Protein AF-A0A496R7X8-F1 (afdb_monomer_lite)

Structure (mmCIF, N/CA/C/O backbone):
data_AF-A0A496R7X8-F1
#
_entry.id   AF-A0A496R7X8-F1
#
loop_
_atom_site.group_PDB
_atom_site.id
_atom_site.type_symbol
_atom_site.label_atom_id
_atom_site.label_alt_id
_atom_site.label_comp_id
_atom_site.label_asym_id
_atom_site.label_entity_id
_atom_site.label_seq_id
_atom_site.pdbx_PDB_ins_code
_atom_site.Cartn_x
_atom_site.Cartn_y
_atom_site.Cartn_z
_atom_site.occupancy
_atom_site.B_iso_or_equiv
_atom_site.auth_seq_id
_atom_site.auth_comp_id
_atom_site.auth_asym_id
_atom_site.auth_atom_id
_atom_site.pdbx_PDB_model_num
ATOM 1 N N . GLY A 1 1 ? 11.053 -8.815 3.851 1.00 79.69 1 GLY A N 1
ATOM 2 C CA . GLY A 1 1 ? 9.713 -9.207 3.374 1.00 79.69 1 GLY A CA 1
ATOM 3 C C . GLY A 1 1 ? 8.936 -9.619 4.586 1.00 79.69 1 GLY A C 1
ATOM 4 O O . GLY A 1 1 ? 8.549 -10.770 4.717 1.00 79.69 1 GLY A O 1
ATOM 5 N N . ASP A 1 2 ? 8.836 -8.684 5.518 1.00 86.56 2 ASP A N 1
ATOM 6 C CA . ASP A 1 2 ? 8.520 -8.994 6.902 1.00 86.56 2 ASP A CA 1
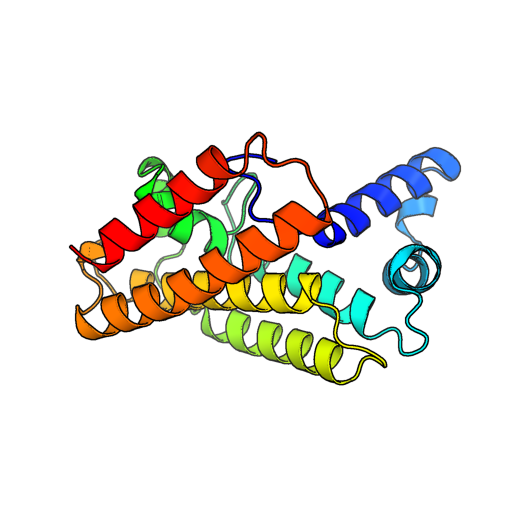ATOM 7 C C . ASP A 1 2 ? 7.001 -8.975 7.044 1.00 86.56 2 ASP A C 1
ATOM 9 O O . ASP A 1 2 ? 6.314 -8.367 6.216 1.00 86.56 2 ASP A O 1
ATOM 13 N N . ASN A 1 3 ? 6.479 -9.643 8.071 1.00 87.00 3 ASN A N 1
ATOM 14 C CA . ASN A 1 3 ? 5.054 -9.607 8.401 1.00 87.00 3 ASN A CA 1
ATOM 15 C C . ASN A 1 3 ? 4.159 -10.010 7.211 1.00 87.00 3 ASN A C 1
ATOM 17 O O . ASN A 1 3 ? 3.220 -9.302 6.856 1.00 87.00 3 ASN A O 1
ATOM 21 N N . GLY A 1 4 ? 4.477 -11.137 6.564 1.00 86.00 4 GLY A N 1
ATOM 22 C CA . GLY A 1 4 ? 3.638 -11.721 5.512 1.00 86.00 4 GLY A CA 1
ATOM 23 C C . GLY A 1 4 ? 3.823 -11.143 4.106 1.00 86.00 4 GLY A C 1
ATOM 24 O O . GLY A 1 4 ? 3.045 -11.480 3.223 1.00 86.00 4 GLY A O 1
ATOM 25 N N . TYR A 1 5 ? 4.827 -10.288 3.873 1.00 89.69 5 TYR A N 1
ATOM 26 C CA . TYR A 1 5 ? 5.226 -9.832 2.530 1.00 89.69 5 TYR A CA 1
ATOM 27 C C . TYR A 1 5 ? 4.044 -9.400 1.637 1.00 89.69 5 TYR A C 1
ATOM 29 O O . TYR A 1 5 ? 3.807 -9.925 0.551 1.00 89.69 5 TYR A O 1
ATOM 37 N N . TRP A 1 6 ? 3.270 -8.424 2.108 1.00 92.06 6 TRP A N 1
ATOM 38 C CA . TRP A 1 6 ? 2.093 -7.933 1.383 1.00 92.06 6 TRP A CA 1
ATOM 39 C C . TRP A 1 6 ? 2.428 -7.159 0.102 1.00 92.06 6 TRP A C 1
ATOM 41 O O . TRP A 1 6 ? 1.549 -6.899 -0.724 1.00 92.06 6 TRP A O 1
ATOM 51 N N . GLN A 1 7 ? 3.688 -6.758 -0.066 1.00 91.81 7 GLN A N 1
ATOM 52 C CA . GLN A 1 7 ? 4.127 -5.990 -1.220 1.00 91.81 7 GLN A CA 1
ATOM 53 C C . GLN A 1 7 ? 4.277 -6.879 -2.459 1.00 91.81 7 GLN A C 1
ATOM 55 O O . GLN A 1 7 ? 4.819 -7.978 -2.392 1.00 91.81 7 GLN A O 1
ATOM 60 N N . GLN A 1 8 ? 3.838 -6.379 -3.613 1.00 95.12 8 GLN A N 1
ATOM 61 C CA . GLN A 1 8 ? 4.036 -7.078 -4.883 1.00 95.12 8 GLN A CA 1
ATOM 62 C C . GLN A 1 8 ? 5.463 -6.888 -5.393 1.00 95.12 8 GLN A C 1
ATOM 64 O O . GLN A 1 8 ? 6.113 -5.890 -5.091 1.00 95.12 8 GLN A O 1
ATOM 69 N N . TYR A 1 9 ? 5.935 -7.807 -6.235 1.00 94.12 9 TYR A N 1
ATOM 70 C CA . TYR A 1 9 ? 7.313 -7.800 -6.731 1.00 94.12 9 TYR A CA 1
ATOM 71 C C . TYR A 1 9 ? 7.804 -6.439 -7.278 1.00 94.12 9 TYR A C 1
ATOM 73 O O . TYR A 1 9 ? 8.927 -6.050 -6.937 1.00 94.12 9 TYR A O 1
ATOM 81 N N . PRO A 1 10 ? 6.998 -5.660 -8.041 1.00 95.06 10 PRO A N 1
ATOM 82 C CA . PRO A 1 10 ? 7.438 -4.368 -8.561 1.00 95.06 10 PRO A CA 1
ATOM 83 C C . PRO A 1 10 ? 7.917 -3.378 -7.494 1.00 95.06 10 PRO A C 1
ATOM 85 O O . PRO A 1 10 ? 8.781 -2.555 -7.779 1.00 95.06 10 PRO A O 1
ATOM 88 N N . THR A 1 11 ? 7.416 -3.452 -6.256 1.00 94.69 11 THR A N 1
ATOM 89 C CA . THR A 1 11 ? 7.760 -2.478 -5.206 1.00 94.69 11 THR A CA 1
ATOM 90 C C . THR A 1 11 ? 9.222 -2.542 -4.775 1.00 94.69 11 THR A C 1
ATOM 92 O O . THR A 1 11 ? 9.738 -1.561 -4.249 1.00 94.69 11 THR A O 1
ATOM 95 N N . ALA A 1 12 ? 9.897 -3.677 -4.979 1.00 94.31 12 ALA A N 1
ATOM 96 C CA . ALA A 1 12 ? 11.313 -3.837 -4.652 1.00 94.31 12 ALA A CA 1
ATOM 97 C C . ALA A 1 12 ? 12.246 -3.343 -5.771 1.00 94.31 12 ALA A C 1
ATOM 99 O O . ALA A 1 12 ? 13.422 -3.069 -5.522 1.00 94.31 12 ALA A O 1
ATOM 100 N N . LEU A 1 13 ? 11.734 -3.205 -7.000 1.00 95.31 13 LEU A N 1
ATOM 101 C CA . LEU A 1 13 ? 12.552 -2.906 -8.173 1.00 95.31 13 LEU A CA 1
ATOM 102 C C . LEU A 1 13 ? 13.298 -1.572 -8.093 1.00 95.31 13 LEU A C 1
ATOM 104 O O . LEU A 1 13 ? 14.480 -1.588 -8.424 1.00 95.31 13 LEU A O 1
ATOM 108 N N . PRO A 1 14 ? 12.718 -0.450 -7.613 1.00 94.31 14 PRO A N 1
ATOM 109 C CA . PRO A 1 14 ? 13.481 0.790 -7.484 1.00 94.31 14 PRO A CA 1
ATOM 110 C C . PRO A 1 14 ? 14.755 0.600 -6.647 1.00 94.31 14 PRO A C 1
ATOM 112 O O . PRO A 1 14 ? 15.821 1.084 -7.016 1.00 94.31 14 PRO A O 1
ATOM 115 N N . GLY A 1 15 ? 14.668 -0.179 -5.561 1.00 92.88 15 GLY A N 1
ATOM 116 C CA . GLY A 1 15 ? 15.815 -0.504 -4.713 1.00 92.88 15 GLY A CA 1
ATOM 117 C C . GLY A 1 15 ? 16.837 -1.409 -5.405 1.00 92.88 15 GLY A C 1
ATOM 118 O O . GLY A 1 15 ? 18.037 -1.159 -5.309 1.00 92.88 15 GLY A O 1
ATOM 119 N N . TYR A 1 16 ? 16.384 -2.431 -6.138 1.00 94.50 16 TYR A N 1
ATOM 120 C CA . TYR A 1 16 ? 17.281 -3.301 -6.910 1.00 94.50 16 TYR A CA 1
ATOM 121 C C . TYR A 1 16 ? 18.012 -2.545 -8.014 1.00 94.50 16 TYR A C 1
ATOM 123 O O . TYR A 1 16 ? 19.213 -2.735 -8.188 1.00 94.50 16 TYR A O 1
ATOM 131 N N . PHE A 1 17 ? 17.314 -1.660 -8.722 1.00 94.31 17 PHE A N 1
ATOM 132 C CA . PHE A 1 17 ? 17.907 -0.826 -9.757 1.00 94.31 17 PHE A CA 1
ATOM 133 C C . PHE A 1 17 ? 18.909 0.152 -9.154 1.00 94.31 17 PHE A C 1
ATOM 135 O O . PHE A 1 17 ? 20.015 0.263 -9.669 1.00 94.31 17 PHE A O 1
ATOM 142 N N . ALA A 1 18 ? 18.577 0.801 -8.034 1.00 93.38 18 ALA A N 1
ATOM 143 C CA . ALA A 1 18 ? 19.518 1.677 -7.341 1.00 93.38 18 ALA A CA 1
ATOM 144 C C . ALA A 1 18 ? 20.787 0.921 -6.919 1.00 93.38 18 ALA A C 1
ATOM 146 O O . ALA A 1 18 ? 21.892 1.363 -7.220 1.00 93.38 18 ALA A O 1
ATOM 147 N N . GLY A 1 19 ? 20.640 -0.258 -6.306 1.00 94.00 19 GLY A N 1
ATOM 148 C CA . GLY A 1 19 ? 21.774 -1.093 -5.910 1.00 94.00 19 GLY A CA 1
ATOM 149 C C . GLY A 1 19 ? 22.630 -1.549 -7.095 1.00 94.00 19 GLY A C 1
ATOM 150 O O . GLY A 1 19 ? 23.853 -1.439 -7.042 1.00 94.00 19 GLY A O 1
ATOM 151 N N . ALA A 1 20 ? 22.002 -2.017 -8.177 1.00 93.62 20 ALA A N 1
ATOM 152 C CA . ALA A 1 20 ? 22.700 -2.463 -9.381 1.00 93.62 20 ALA A CA 1
ATOM 153 C C . ALA A 1 20 ? 23.459 -1.314 -10.063 1.00 93.62 20 ALA A C 1
ATOM 155 O O . ALA A 1 20 ? 24.644 -1.451 -10.371 1.00 93.62 20 ALA A O 1
ATOM 156 N N . SER A 1 21 ? 22.805 -0.164 -10.237 1.00 93.69 21 SER A N 1
ATOM 157 C CA . SER A 1 21 ? 23.414 1.030 -10.823 1.00 93.69 21 SER A CA 1
ATOM 158 C C . SER A 1 21 ? 24.586 1.523 -9.980 1.00 93.69 21 SER A C 1
ATOM 160 O O . SER A 1 21 ? 25.669 1.760 -10.513 1.00 93.69 21 SER A O 1
ATOM 162 N N . SER A 1 22 ? 24.417 1.614 -8.657 1.00 94.12 22 SER A N 1
ATOM 163 C CA . SER A 1 22 ? 25.489 2.044 -7.756 1.00 94.12 22 SER A CA 1
ATOM 164 C C . SER A 1 22 ? 26.665 1.073 -7.703 1.00 94.12 22 SER A C 1
ATOM 166 O O . SER A 1 22 ? 27.809 1.515 -7.622 1.00 94.12 22 SER A O 1
ATOM 168 N N . ALA A 1 23 ? 26.420 -0.236 -7.782 1.00 95.25 23 ALA A N 1
ATOM 169 C CA . ALA A 1 23 ? 27.492 -1.228 -7.827 1.00 95.25 23 ALA A CA 1
ATOM 170 C C . ALA A 1 23 ? 28.353 -1.096 -9.095 1.00 95.25 23 ALA A C 1
ATOM 172 O O . ALA A 1 23 ? 29.552 -1.367 -9.049 1.00 95.25 23 ALA A O 1
ATOM 173 N N . TRP A 1 24 ? 27.759 -0.665 -10.212 1.00 93.81 24 TRP A N 1
ATOM 174 C CA . TRP A 1 24 ? 28.461 -0.521 -11.486 1.00 93.81 24 TRP A CA 1
ATOM 175 C C . TRP A 1 24 ? 29.160 0.835 -11.657 1.00 93.81 24 TRP A C 1
ATOM 177 O O . TRP A 1 24 ? 30.288 0.887 -12.143 1.00 93.81 24 TRP A O 1
ATOM 187 N N . SER A 1 25 ? 28.512 1.941 -11.275 1.00 93.31 25 SER A N 1
ATOM 188 C CA . SER A 1 25 ? 28.993 3.305 -11.564 1.00 93.31 25 SER A CA 1
ATOM 189 C C . SER A 1 25 ? 29.235 4.176 -10.324 1.00 93.31 25 SER A C 1
ATOM 191 O O . SER A 1 25 ? 29.501 5.377 -10.444 1.00 93.31 25 SER A O 1
ATOM 193 N N . GLY A 1 26 ? 29.191 3.590 -9.125 1.00 92.75 26 GLY A N 1
ATOM 194 C CA . GLY A 1 26 ? 29.365 4.306 -7.864 1.00 92.75 26 GLY A CA 1
ATOM 195 C C . GLY A 1 26 ? 28.224 5.292 -7.604 1.00 92.75 26 GLY A C 1
ATOM 196 O O . GLY A 1 26 ? 27.065 5.026 -7.919 1.00 92.75 26 GLY A O 1
ATOM 197 N N . TYR A 1 27 ? 28.541 6.461 -7.040 1.00 86.56 27 TYR A N 1
ATOM 198 C CA . TYR A 1 27 ? 27.531 7.480 -6.716 1.00 86.56 27 TYR A CA 1
ATOM 199 C C . TYR A 1 27 ? 26.772 7.987 -7.955 1.00 86.56 27 TYR A C 1
ATOM 201 O O . TYR A 1 27 ? 25.597 8.313 -7.861 1.00 86.56 27 TYR A O 1
ATOM 209 N N . LYS A 1 28 ? 27.396 7.979 -9.141 1.00 88.31 28 LYS A N 1
ATOM 210 C CA . LYS A 1 28 ? 26.732 8.377 -10.394 1.00 88.31 28 LYS A CA 1
ATOM 211 C C . LYS A 1 28 ? 25.546 7.474 -10.739 1.00 88.31 28 LYS A C 1
ATOM 213 O O . LYS A 1 28 ? 24.627 7.896 -11.428 1.00 88.31 28 LYS A O 1
ATOM 218 N N . GLY A 1 29 ? 25.532 6.240 -10.233 1.00 84.75 29 GLY A N 1
ATOM 219 C CA . GLY A 1 29 ? 24.424 5.306 -10.419 1.00 84.75 29 GLY A CA 1
ATOM 220 C C . GLY A 1 29 ? 23.120 5.756 -9.764 1.00 84.75 29 GLY A C 1
ATOM 221 O O . GLY A 1 29 ? 22.056 5.318 -10.191 1.00 84.75 29 GLY A O 1
ATOM 222 N N . THR A 1 30 ? 23.177 6.649 -8.769 1.00 84.81 30 THR A N 1
ATOM 223 C CA . THR A 1 30 ? 21.979 7.213 -8.128 1.00 84.81 30 THR A CA 1
ATOM 224 C C . THR A 1 30 ? 21.425 8.437 -8.856 1.00 84.81 30 THR A C 1
ATOM 226 O O . THR A 1 30 ? 20.361 8.920 -8.488 1.00 84.81 30 THR A O 1
ATOM 229 N N . GLU A 1 31 ? 22.140 8.953 -9.859 1.00 89.50 31 GLU A N 1
ATOM 230 C CA . GLU A 1 31 ? 21.722 10.104 -10.675 1.00 89.50 31 GLU A CA 1
ATOM 231 C C . GLU A 1 31 ? 20.910 9.674 -11.913 1.00 89.50 31 GLU A C 1
ATOM 233 O O . GLU A 1 31 ? 20.441 10.523 -12.667 1.00 89.50 31 GLU A O 1
ATOM 238 N N . LEU A 1 32 ? 20.753 8.364 -12.140 1.00 90.25 32 LEU A N 1
ATOM 239 C CA . LEU A 1 32 ? 20.025 7.823 -13.286 1.00 90.25 32 LEU A CA 1
ATOM 240 C C . LEU A 1 32 ? 18.511 8.036 -13.163 1.00 90.25 32 LEU A C 1
ATOM 242 O O . LEU A 1 32 ? 17.947 8.035 -12.066 1.00 90.25 32 LEU A O 1
ATOM 246 N N . ASP A 1 33 ? 17.841 8.139 -14.312 1.00 93.69 33 ASP A N 1
ATOM 247 C CA . ASP A 1 33 ? 16.383 8.188 -14.378 1.00 93.69 33 ASP A CA 1
ATOM 248 C C . ASP A 1 33 ? 15.789 6.799 -14.089 1.00 93.69 33 ASP A C 1
ATOM 250 O O . ASP A 1 33 ? 15.663 5.935 -14.958 1.00 93.69 33 ASP A O 1
ATOM 254 N N . PHE A 1 34 ? 15.423 6.567 -12.827 1.00 92.62 34 PHE A N 1
ATOM 255 C CA . PHE A 1 34 ? 14.810 5.307 -12.412 1.00 92.62 34 PHE A CA 1
ATOM 256 C C . PHE A 1 34 ? 13.446 5.052 -13.051 1.00 92.62 34 PHE A C 1
ATOM 258 O O . PHE A 1 34 ? 13.051 3.890 -13.132 1.00 92.62 34 PHE A O 1
ATOM 265 N N . GLN A 1 35 ? 12.725 6.088 -13.491 1.00 94.44 35 GLN A N 1
ATOM 266 C CA . GLN A 1 35 ? 11.467 5.890 -14.202 1.00 94.44 35 GLN A CA 1
ATOM 267 C C . GLN A 1 35 ? 11.759 5.233 -15.553 1.00 94.44 35 GLN A C 1
ATOM 269 O O . GLN A 1 35 ? 11.259 4.142 -15.821 1.00 94.44 35 GLN A O 1
ATOM 274 N N . GLU A 1 36 ? 12.655 5.839 -16.335 1.00 93.88 36 GLU A N 1
ATOM 275 C CA . GLU A 1 36 ? 13.077 5.316 -17.637 1.00 93.88 36 GLU A CA 1
ATOM 276 C C . GLU A 1 36 ? 13.657 3.899 -17.520 1.00 93.88 36 GLU A C 1
ATOM 278 O O . GLU A 1 36 ? 13.269 2.996 -18.265 1.00 93.88 36 GLU A O 1
ATOM 283 N N . LEU A 1 37 ? 14.538 3.659 -16.542 1.00 93.38 37 LEU A N 1
ATOM 284 C CA . LEU A 1 37 ? 15.147 2.342 -16.356 1.00 93.38 37 LEU A CA 1
ATOM 285 C C . LEU A 1 37 ? 14.111 1.252 -16.047 1.00 93.38 37 LEU A C 1
ATOM 287 O O . LEU A 1 37 ? 14.191 0.150 -16.598 1.00 93.38 37 LEU A O 1
ATOM 291 N N . LEU A 1 38 ? 13.142 1.536 -15.173 1.00 95.06 38 LEU A N 1
ATOM 292 C CA . LEU A 1 38 ? 12.075 0.590 -14.840 1.00 95.06 38 LEU A CA 1
ATOM 293 C C . LEU A 1 38 ? 11.212 0.266 -16.062 1.00 95.06 38 LEU A C 1
ATOM 295 O O . LEU A 1 38 ? 10.835 -0.895 -16.250 1.00 95.06 38 LEU A O 1
ATOM 299 N N . ASP A 1 39 ? 10.926 1.257 -16.903 1.00 93.50 39 ASP A N 1
ATOM 300 C CA . ASP A 1 39 ? 10.145 1.046 -18.117 1.00 93.50 39 ASP A CA 1
ATOM 301 C C . ASP A 1 39 ? 10.909 0.234 -19.163 1.00 93.50 39 ASP A C 1
ATOM 303 O O . ASP A 1 39 ? 10.362 -0.738 -19.683 1.00 93.50 39 ASP A O 1
ATOM 307 N N . ILE A 1 40 ? 12.188 0.534 -19.404 1.00 92.56 40 ILE A N 1
ATOM 308 C CA . ILE A 1 40 ? 13.019 -0.207 -20.367 1.00 92.56 40 ILE A CA 1
ATOM 309 C C . ILE A 1 40 ? 13.187 -1.672 -19.946 1.00 92.56 40 ILE A C 1
ATOM 311 O O . ILE A 1 40 ? 13.036 -2.589 -20.759 1.00 92.56 40 ILE A O 1
ATOM 315 N N . HIS A 1 41 ? 13.522 -1.912 -18.678 1.00 93.62 41 HIS A N 1
ATOM 316 C CA . HIS A 1 41 ? 13.991 -3.227 -18.245 1.00 93.62 41 HIS A CA 1
ATOM 317 C C . HIS A 1 41 ? 12.900 -4.120 -17.657 1.00 93.62 41 HIS A C 1
ATOM 319 O O . HIS A 1 41 ? 13.023 -5.345 -17.735 1.00 93.62 41 HIS A O 1
ATOM 325 N N . TYR A 1 42 ? 11.844 -3.546 -17.075 1.00 94.62 42 TYR A N 1
ATOM 326 C CA . TYR A 1 42 ? 10.813 -4.321 -16.392 1.00 94.62 42 TYR A CA 1
ATOM 327 C C . TYR A 1 42 ? 9.428 -4.150 -17.009 1.00 94.62 42 TYR A C 1
ATOM 329 O O . TYR A 1 42 ? 8.858 -5.127 -17.500 1.00 94.62 42 TYR A O 1
ATOM 337 N N . PHE A 1 43 ? 8.880 -2.934 -16.994 1.00 94.69 43 PHE A N 1
ATOM 338 C CA . PHE A 1 43 ? 7.485 -2.721 -17.380 1.00 94.69 43 PHE A CA 1
ATOM 339 C C . PHE A 1 43 ? 7.244 -2.847 -18.880 1.00 94.69 43 PHE A C 1
ATOM 341 O O . PHE A 1 43 ? 6.134 -3.222 -19.273 1.00 94.69 43 PHE A O 1
ATOM 348 N N . LYS A 1 44 ? 8.266 -2.552 -19.694 1.00 92.62 44 LYS A N 1
ATOM 349 C CA . LYS A 1 44 ? 8.200 -2.497 -21.161 1.00 92.62 44 LYS A CA 1
ATOM 350 C C . LYS A 1 44 ? 7.007 -1.658 -21.628 1.00 92.62 44 LYS A C 1
ATOM 352 O O . LYS A 1 44 ? 6.279 -2.044 -22.539 1.00 92.62 44 LYS A O 1
ATOM 357 N N . ASP A 1 45 ? 6.771 -0.552 -20.926 1.00 90.75 45 ASP A N 1
ATOM 358 C CA . ASP A 1 45 ? 5.656 0.365 -21.144 1.00 90.75 45 ASP A CA 1
ATOM 359 C C . ASP A 1 45 ? 6.173 1.636 -21.813 1.00 90.75 45 ASP A C 1
ATOM 361 O O . ASP A 1 45 ? 6.744 2.503 -21.162 1.00 90.75 45 ASP A O 1
ATOM 365 N N . GLU A 1 46 ? 5.951 1.751 -23.122 1.00 88.00 46 GLU A N 1
ATOM 366 C CA . GLU A 1 46 ? 6.377 2.911 -23.918 1.00 88.00 46 GLU A CA 1
ATOM 367 C C . GLU A 1 46 ? 5.759 4.231 -23.433 1.00 88.00 46 GLU A C 1
ATOM 369 O O . GLU A 1 46 ? 6.314 5.298 -23.685 1.00 88.00 46 GLU A O 1
ATOM 374 N N . SER A 1 47 ? 4.621 4.184 -22.728 1.00 91.81 47 SER A N 1
ATOM 375 C CA . SER A 1 47 ? 4.001 5.391 -22.170 1.00 91.81 47 SER A CA 1
ATOM 376 C C . SER A 1 47 ? 4.740 5.937 -20.941 1.00 91.81 47 SER A C 1
ATOM 378 O O . SER A 1 47 ? 4.542 7.091 -20.560 1.00 91.81 47 SER A O 1
ATOM 380 N N . GLY A 1 48 ? 5.550 5.095 -20.297 1.00 94.12 48 GLY A N 1
ATOM 381 C CA . GLY A 1 48 ? 6.238 5.344 -19.035 1.00 94.12 48 GLY A CA 1
ATOM 382 C C . GLY A 1 48 ? 5.339 5.542 -17.811 1.00 94.12 48 GLY A C 1
ATOM 383 O O . GLY A 1 48 ? 5.765 6.009 -16.750 1.00 94.12 48 GLY A O 1
ATOM 384 N N . MET A 1 49 ? 4.048 5.236 -17.946 1.00 96.50 49 MET A N 1
ATOM 385 C CA . MET A 1 49 ? 3.064 5.542 -16.914 1.00 96.50 49 MET A CA 1
ATOM 386 C C . MET A 1 49 ? 3.109 4.530 -15.769 1.00 96.50 49 MET A C 1
ATOM 388 O O . MET A 1 49 ? 2.832 4.895 -14.624 1.00 96.50 49 MET A O 1
ATOM 392 N N . LYS A 1 50 ? 3.510 3.280 -16.027 1.00 96.44 50 LYS A N 1
ATOM 393 C CA . LYS A 1 50 ? 3.664 2.267 -14.973 1.00 96.44 50 LYS A CA 1
ATOM 394 C C . LYS A 1 50 ? 4.796 2.575 -14.002 1.00 96.44 50 LYS A C 1
ATOM 396 O O . LYS A 1 50 ? 4.544 2.583 -12.794 1.00 96.44 50 LYS A O 1
ATOM 401 N N . ALA A 1 51 ? 6.009 2.862 -14.485 1.00 96.75 51 ALA A N 1
ATOM 402 C CA . ALA A 1 51 ? 7.099 3.241 -13.588 1.00 96.75 51 ALA A CA 1
ATOM 403 C C . ALA A 1 51 ? 6.760 4.518 -12.819 1.00 96.75 51 ALA A C 1
ATOM 405 O O . ALA A 1 51 ? 6.974 4.586 -11.608 1.00 96.75 51 ALA A O 1
ATOM 406 N N . LYS A 1 52 ? 6.136 5.495 -13.486 1.00 96.94 52 LYS A N 1
ATOM 407 C CA . LYS A 1 52 ? 5.682 6.725 -12.834 1.00 96.94 52 LYS A CA 1
ATOM 408 C C . LYS A 1 52 ? 4.672 6.461 -11.716 1.00 96.94 52 LYS A C 1
ATOM 410 O O . LYS A 1 52 ? 4.807 7.018 -10.627 1.00 96.94 52 LYS A O 1
ATOM 415 N N . ALA A 1 53 ? 3.689 5.589 -11.949 1.00 97.62 53 ALA A N 1
ATOM 416 C CA . ALA A 1 53 ? 2.725 5.184 -10.929 1.00 97.62 53 ALA A CA 1
ATOM 417 C C . ALA A 1 53 ? 3.411 4.516 -9.730 1.00 97.62 53 ALA A C 1
ATOM 419 O O . ALA A 1 53 ? 3.134 4.875 -8.585 1.00 97.62 53 ALA A O 1
ATOM 420 N N . LEU A 1 54 ? 4.323 3.573 -9.990 1.00 97.69 54 LEU A N 1
ATOM 421 C CA . LEU A 1 54 ? 5.073 2.866 -8.954 1.00 97.69 54 LEU A CA 1
ATOM 422 C C . LEU A 1 54 ? 5.886 3.833 -8.086 1.00 97.69 54 LEU A C 1
ATOM 424 O O . LEU A 1 54 ? 5.786 3.796 -6.860 1.00 97.69 54 LEU A O 1
ATOM 428 N N . LEU A 1 55 ? 6.673 4.707 -8.719 1.00 96.88 55 LEU A N 1
ATOM 429 C CA . LEU A 1 55 ? 7.527 5.669 -8.025 1.00 96.88 55 LEU A CA 1
ATOM 430 C C . LEU A 1 55 ? 6.708 6.695 -7.241 1.00 96.88 55 LEU A C 1
ATOM 432 O O . LEU A 1 55 ? 7.109 7.080 -6.143 1.00 96.88 55 LEU A O 1
ATOM 436 N N . GLN A 1 56 ? 5.548 7.111 -7.752 1.00 97.25 56 GLN A N 1
ATOM 437 C CA . GLN A 1 56 ? 4.646 7.972 -6.995 1.00 97.25 56 GLN A CA 1
ATOM 438 C C . GLN A 1 56 ? 4.105 7.251 -5.755 1.00 97.25 56 GLN A C 1
ATOM 440 O O . GLN A 1 56 ? 4.270 7.769 -4.654 1.00 97.25 56 GLN A O 1
ATOM 445 N N . MET A 1 57 ? 3.548 6.039 -5.896 1.00 97.56 57 MET A N 1
ATOM 446 C CA . MET A 1 57 ? 3.048 5.253 -4.754 1.00 97.56 57 MET A CA 1
ATOM 447 C C . MET A 1 57 ? 4.128 5.001 -3.696 1.00 97.56 57 MET A C 1
ATOM 449 O O . MET A 1 57 ? 3.852 5.098 -2.502 1.00 97.56 57 MET A O 1
ATOM 453 N N . ALA A 1 58 ? 5.367 4.738 -4.123 1.00 94.31 58 ALA A N 1
ATOM 454 C CA . ALA A 1 58 ? 6.499 4.505 -3.230 1.00 94.31 58 ALA A CA 1
ATOM 455 C C . ALA A 1 58 ? 6.844 5.713 -2.343 1.00 94.31 58 ALA A C 1
ATOM 457 O O . ALA A 1 58 ? 7.499 5.540 -1.321 1.00 94.31 58 ALA A O 1
ATOM 458 N N . ASN A 1 59 ? 6.418 6.925 -2.707 1.00 94.25 59 ASN A N 1
ATOM 459 C CA . ASN A 1 59 ? 6.759 8.152 -1.990 1.00 94.25 59 ASN A CA 1
ATOM 460 C C . ASN A 1 59 ? 5.619 8.729 -1.142 1.00 94.25 59 ASN A C 1
ATOM 462 O O . ASN A 1 59 ? 5.909 9.557 -0.282 1.00 94.25 59 ASN A O 1
ATOM 466 N N . ILE A 1 60 ? 4.373 8.263 -1.311 1.00 96.12 60 ILE A N 1
ATOM 467 C CA . ILE A 1 60 ? 3.187 8.828 -0.632 1.00 96.12 60 ILE A CA 1
ATOM 468 C C . ILE A 1 60 ? 3.379 8.889 0.887 1.00 96.12 60 ILE A C 1
ATOM 470 O O . ILE A 1 60 ? 2.950 9.827 1.540 1.00 96.12 60 ILE A O 1
ATOM 474 N N . TYR A 1 61 ? 4.061 7.909 1.483 1.00 93.50 61 TYR A N 1
ATOM 475 C CA . TYR A 1 61 ? 4.241 7.850 2.934 1.00 93.50 61 TYR A CA 1
ATOM 476 C C . TYR A 1 61 ? 5.157 8.937 3.519 1.00 93.50 61 TYR A C 1
ATOM 478 O O . TYR A 1 61 ? 5.111 9.151 4.735 1.00 93.50 61 TYR A O 1
ATOM 486 N N . LYS A 1 62 ? 5.996 9.590 2.702 1.00 92.25 62 LYS A N 1
ATOM 487 C CA . LYS A 1 62 ? 7.100 10.445 3.171 1.00 92.25 62 LYS A CA 1
ATOM 488 C C . LYS A 1 62 ? 6.628 11.633 4.002 1.00 92.25 62 LYS A C 1
ATOM 490 O O . LYS A 1 62 ? 7.268 11.952 4.998 1.00 92.25 62 LYS A O 1
ATOM 495 N N . GLU A 1 63 ? 5.504 12.241 3.637 1.00 90.25 63 GLU A N 1
ATOM 496 C CA . GLU A 1 63 ? 4.947 13.385 4.371 1.00 90.25 63 GLU A CA 1
ATOM 497 C C . GLU A 1 63 ? 4.291 12.975 5.701 1.00 90.25 63 GLU A C 1
ATOM 499 O O . GLU A 1 63 ? 4.178 13.784 6.618 1.00 90.25 63 GLU A O 1
ATOM 504 N N . TYR A 1 64 ? 3.909 11.702 5.842 1.00 90.56 64 TYR A N 1
ATOM 505 C CA . TYR A 1 64 ? 3.032 11.225 6.919 1.00 90.56 64 TYR A CA 1
ATOM 506 C C . TYR A 1 64 ? 3.711 10.272 7.907 1.00 90.56 64 TYR A C 1
ATOM 508 O O . TYR A 1 64 ? 3.075 9.799 8.845 1.00 90.56 64 TYR A O 1
ATOM 516 N N . SER A 1 65 ? 4.987 9.947 7.691 1.00 83.06 65 SER A N 1
ATOM 517 C CA . SER A 1 65 ? 5.695 8.894 8.436 1.00 83.06 65 SER A CA 1
ATOM 518 C C . SER A 1 65 ? 6.922 9.414 9.189 1.00 83.06 65 SER A C 1
ATOM 520 O O . SER A 1 65 ? 7.863 8.661 9.441 1.00 83.06 65 SER A O 1
ATOM 522 N N . SER A 1 66 ? 6.932 10.699 9.559 1.00 78.62 66 SER A N 1
ATOM 523 C CA . SER A 1 66 ? 7.985 11.251 10.419 1.00 78.62 66 SER A CA 1
ATOM 524 C C . SER A 1 66 ? 8.054 10.467 11.735 1.00 78.62 66 SER A C 1
ATOM 526 O O . SER A 1 66 ? 7.047 10.298 12.420 1.00 78.62 66 SER A O 1
ATOM 528 N N . GLY A 1 67 ? 9.234 9.939 12.069 1.00 76.81 67 GLY A N 1
ATOM 529 C CA . GLY A 1 67 ? 9.443 9.111 13.264 1.00 76.81 67 GLY A CA 1
ATOM 530 C C . GLY A 1 67 ? 9.030 7.637 13.134 1.00 76.81 67 GLY A C 1
ATOM 531 O O . GLY A 1 67 ? 9.268 6.868 14.066 1.00 76.81 67 GLY A O 1
ATOM 532 N N . VAL A 1 68 ? 8.475 7.204 11.996 1.00 83.50 68 VAL A N 1
ATOM 533 C CA . VAL A 1 68 ? 8.227 5.782 11.716 1.00 83.50 68 VAL A CA 1
ATOM 534 C C . VAL A 1 68 ? 9.497 5.159 11.139 1.00 83.50 68 VAL A C 1
ATOM 536 O O . VAL A 1 68 ? 9.898 5.450 10.013 1.00 83.50 68 VAL A O 1
ATOM 539 N N . HIS A 1 69 ? 10.147 4.291 11.913 1.00 78.62 69 HIS A N 1
ATOM 540 C CA . HIS A 1 69 ? 11.318 3.556 11.443 1.00 78.62 69 HIS A CA 1
ATOM 541 C C . HIS A 1 69 ? 10.892 2.311 10.652 1.00 78.62 69 HIS A C 1
ATOM 543 O O . HIS A 1 69 ? 10.084 1.524 11.138 1.00 78.62 69 HIS A O 1
ATOM 549 N N . ASN A 1 70 ? 11.484 2.102 9.471 1.00 80.94 70 ASN A N 1
ATOM 550 C CA . ASN A 1 70 ? 11.299 0.901 8.644 1.00 80.94 70 ASN A CA 1
ATOM 551 C C . ASN A 1 70 ? 9.822 0.551 8.358 1.00 80.94 70 ASN A C 1
ATOM 553 O O . ASN A 1 70 ? 9.376 -0.576 8.563 1.00 80.94 70 ASN A O 1
ATOM 557 N N . GLY A 1 71 ? 9.047 1.532 7.896 1.00 85.31 71 GLY A N 1
ATOM 558 C CA . GLY A 1 71 ? 7.652 1.319 7.535 1.00 85.31 71 GLY A CA 1
ATOM 559 C C . GLY A 1 71 ? 6.965 2.586 7.047 1.00 85.31 71 GLY A C 1
ATOM 560 O O . GLY A 1 71 ? 7.552 3.666 7.017 1.00 85.31 71 GLY A O 1
ATOM 561 N N . SER A 1 72 ? 5.696 2.439 6.680 1.00 92.38 72 SER A N 1
ATOM 562 C CA . SER A 1 72 ? 4.782 3.562 6.472 1.00 92.38 72 SER A CA 1
ATOM 563 C C . SER A 1 72 ? 3.695 3.521 7.532 1.00 92.38 72 SER A C 1
ATOM 565 O O . SER A 1 72 ? 3.266 2.434 7.927 1.00 92.38 72 SER A O 1
ATOM 567 N N . ILE A 1 73 ? 3.193 4.685 7.947 1.00 94.88 73 ILE A N 1
ATOM 568 C CA . ILE A 1 73 ? 2.050 4.739 8.868 1.00 94.88 73 ILE A CA 1
ATOM 569 C C . ILE A 1 73 ? 0.843 3.954 8.325 1.00 94.88 73 ILE A C 1
ATOM 571 O O . ILE A 1 73 ? 0.161 3.282 9.087 1.00 94.88 73 ILE A O 1
ATOM 575 N N . PHE A 1 74 ? 0.632 3.957 7.005 1.00 95.88 74 PHE A N 1
ATOM 576 C CA . PHE A 1 74 ? -0.462 3.238 6.341 1.00 95.88 74 PHE A CA 1
ATOM 577 C C . PHE A 1 74 ? -0.344 1.714 6.451 1.00 95.88 74 PHE A C 1
ATOM 579 O O . PHE A 1 74 ? -1.355 1.028 6.543 1.00 95.88 74 PHE A O 1
ATOM 586 N N . ALA A 1 75 ? 0.877 1.174 6.449 1.00 94.75 75 ALA A N 1
ATOM 587 C CA . ALA A 1 75 ? 1.100 -0.246 6.702 1.00 94.75 75 ALA A CA 1
ATOM 588 C C . ALA A 1 75 ? 0.995 -0.571 8.198 1.00 94.75 75 ALA A C 1
ATOM 590 O O . ALA A 1 75 ? 0.413 -1.587 8.565 1.00 94.75 75 ALA A O 1
ATOM 591 N N . LEU A 1 76 ? 1.530 0.294 9.066 1.00 94.44 76 LEU A N 1
ATOM 592 C CA . LEU A 1 76 ? 1.528 0.052 10.509 1.00 94.44 76 LEU A CA 1
ATOM 593 C C . LEU A 1 76 ? 0.123 0.054 11.119 1.00 94.44 76 LEU A C 1
ATOM 595 O O . LEU A 1 76 ? -0.131 -0.738 12.019 1.00 94.44 76 LEU A O 1
ATOM 599 N N . THR A 1 77 ? -0.801 0.883 10.626 1.00 94.88 77 THR A N 1
ATOM 600 C CA . THR A 1 77 ? -2.203 0.860 11.083 1.00 94.88 77 THR A CA 1
ATOM 601 C C . THR A 1 77 ? -2.914 -0.443 10.726 1.00 94.88 77 THR A C 1
ATOM 603 O O . THR A 1 77 ? -3.721 -0.923 11.516 1.00 94.88 77 THR A O 1
ATOM 606 N N . MET A 1 78 ? -2.587 -1.049 9.580 1.00 95.62 78 MET A N 1
ATOM 607 C CA . MET A 1 78 ? -3.084 -2.379 9.208 1.00 95.62 78 MET A CA 1
ATOM 608 C C . MET A 1 78 ? -2.427 -3.494 10.031 1.00 95.62 78 MET A C 1
ATOM 610 O O . MET A 1 78 ? -3.082 -4.472 10.368 1.00 95.62 78 MET A O 1
ATOM 614 N N . LEU A 1 79 ? -1.143 -3.351 10.369 1.00 94.44 79 LEU A N 1
ATOM 615 C CA . LEU A 1 79 ? -0.395 -4.339 11.152 1.00 94.44 79 LEU A CA 1
ATOM 616 C C . LEU A 1 79 ? -0.639 -4.245 12.663 1.00 94.44 79 LEU A C 1
ATOM 618 O O . LEU A 1 79 ? -0.212 -5.135 13.392 1.00 94.44 79 LEU A O 1
ATOM 622 N N . ASP A 1 80 ? -1.319 -3.206 13.148 1.00 91.81 80 ASP A N 1
ATOM 623 C CA . ASP A 1 80 ? -1.618 -3.018 14.573 1.00 91.81 80 ASP A CA 1
ATOM 624 C C . ASP A 1 80 ? -2.427 -4.176 15.182 1.00 91.81 80 ASP A C 1
ATOM 626 O O . ASP A 1 80 ? -2.272 -4.491 16.362 1.00 91.81 80 ASP A O 1
ATOM 630 N N . SER A 1 81 ? -3.271 -4.837 14.380 1.00 87.75 81 SER A N 1
ATOM 631 C CA . SER A 1 81 ? -4.026 -6.023 14.805 1.00 87.75 81 SER A CA 1
ATOM 632 C C . SER A 1 81 ? -3.113 -7.191 15.184 1.00 87.75 81 SER A C 1
ATOM 634 O O . SER A 1 81 ? -3.416 -7.914 16.130 1.00 87.75 81 SER A O 1
ATOM 636 N N . HIS A 1 82 ? -1.995 -7.340 14.472 1.00 91.81 82 HIS A N 1
ATOM 637 C CA . HIS A 1 82 ? -1.021 -8.412 14.663 1.00 91.81 82 HIS A CA 1
ATOM 638 C C . HIS A 1 82 ? 0.103 -7.998 15.631 1.00 91.81 82 HIS A C 1
ATOM 640 O O . HIS A 1 82 ? 0.572 -8.793 16.444 1.00 91.81 82 HIS A O 1
ATOM 646 N N . TYR A 1 83 ? 0.493 -6.719 15.608 1.00 90.19 83 TYR A N 1
ATOM 647 C CA . TYR A 1 83 ? 1.530 -6.137 16.459 1.00 90.19 83 TYR A CA 1
ATOM 648 C C . TYR A 1 83 ? 1.046 -4.842 17.134 1.00 90.19 83 TYR A C 1
ATOM 650 O O . TYR A 1 83 ? 1.400 -3.742 16.698 1.00 90.19 83 TYR A O 1
ATOM 658 N N . PRO A 1 84 ? 0.337 -4.942 18.276 1.00 85.38 84 PRO A N 1
ATOM 659 C CA . PRO A 1 84 ? -0.197 -3.779 18.995 1.00 85.38 84 PRO A CA 1
ATOM 660 C C . PRO A 1 84 ? 0.864 -2.777 19.480 1.00 85.38 84 PRO A C 1
ATOM 662 O O . PRO A 1 84 ? 0.544 -1.656 19.876 1.00 85.38 84 PRO A O 1
ATOM 665 N N . GLY A 1 85 ? 2.144 -3.169 19.474 1.00 85.50 85 GLY A N 1
ATOM 666 C CA . GLY A 1 85 ? 3.264 -2.276 19.768 1.00 85.50 85 GLY A CA 1
ATOM 667 C C . GLY A 1 85 ? 3.376 -1.106 18.787 1.00 85.50 85 GLY A C 1
ATOM 668 O O . GLY A 1 85 ? 3.910 -0.064 19.157 1.00 85.50 85 GLY A O 1
ATOM 669 N N . TYR A 1 86 ? 2.824 -1.219 17.572 1.00 88.88 86 TYR A N 1
ATOM 670 C CA . TYR A 1 86 ? 2.879 -0.136 16.593 1.00 88.88 86 TYR A CA 1
ATOM 671 C C . TYR A 1 86 ? 2.072 1.107 16.991 1.00 88.88 86 TYR A C 1
ATOM 673 O O . TYR A 1 86 ? 2.385 2.197 16.506 1.00 88.88 86 TYR A O 1
ATOM 681 N N . ARG A 1 87 ? 1.128 1.009 17.942 1.00 86.19 87 ARG A N 1
ATOM 682 C CA . ARG A 1 87 ? 0.367 2.178 18.429 1.00 86.19 87 ARG A CA 1
ATOM 683 C C . ARG A 1 87 ? 1.232 3.306 18.971 1.00 86.19 87 ARG A C 1
ATOM 685 O O . ARG A 1 87 ? 0.811 4.462 18.917 1.00 86.19 87 ARG A O 1
ATOM 692 N N . SER A 1 88 ? 2.437 3.014 19.469 1.00 88.00 88 SER A N 1
ATOM 693 C CA . SER A 1 88 ? 3.350 4.056 19.953 1.00 88.00 88 SER A CA 1
ATOM 694 C C . SER A 1 88 ? 3.764 5.035 18.851 1.00 88.00 88 SER A C 1
ATOM 696 O O . SER A 1 88 ? 4.058 6.189 19.151 1.00 88.00 88 SER A O 1
ATOM 698 N N . TYR A 1 89 ? 3.745 4.612 17.582 1.00 90.12 89 TYR A N 1
ATOM 699 C CA . TYR A 1 89 ? 4.042 5.475 16.437 1.00 90.12 89 TYR A CA 1
ATOM 700 C C . TYR A 1 89 ? 2.873 6.389 16.049 1.00 90.12 89 TYR A C 1
ATOM 702 O O . TYR A 1 89 ? 3.076 7.344 15.306 1.00 90.12 89 TYR A O 1
ATOM 710 N N . PHE A 1 90 ? 1.651 6.123 16.524 1.00 91.69 90 PHE A N 1
ATOM 711 C CA . PHE A 1 90 ? 0.464 6.847 16.060 1.00 91.69 90 PHE A CA 1
ATOM 712 C C . PHE A 1 90 ? 0.259 8.159 16.823 1.00 91.69 90 PHE A C 1
ATOM 714 O O . PHE A 1 90 ? -0.142 9.160 16.236 1.00 91.69 90 PHE A O 1
ATOM 721 N N . GLN A 1 91 ? 0.565 8.177 18.126 1.00 89.44 91 GLN A N 1
ATOM 722 C CA . GLN A 1 91 ? 0.331 9.348 18.981 1.00 89.44 91 GLN A CA 1
ATOM 723 C C . GLN A 1 91 ? 1.060 10.618 18.508 1.00 89.44 91 GLN A C 1
ATOM 725 O O . GLN A 1 91 ? 0.410 11.661 18.448 1.00 89.44 91 GLN A O 1
ATOM 730 N N . PRO A 1 92 ? 2.346 10.575 18.099 1.00 91.06 92 PRO A N 1
ATOM 731 C CA . PRO A 1 92 ? 3.036 11.761 17.581 1.00 91.06 92 PRO A CA 1
ATOM 732 C C . PRO A 1 92 ? 2.428 12.334 16.293 1.00 91.06 92 PRO A C 1
ATOM 734 O O . PRO A 1 92 ? 2.702 13.477 15.946 1.00 91.06 92 PRO A O 1
ATOM 737 N N . LEU A 1 93 ? 1.612 11.549 15.585 1.00 91.88 93 LEU A N 1
ATOM 738 C CA . LEU A 1 93 ? 0.980 11.919 14.318 1.00 91.88 93 LEU A CA 1
ATOM 739 C C . LEU A 1 93 ? -0.452 12.451 14.512 1.00 91.88 93 LEU A C 1
ATOM 741 O O . LEU A 1 93 ? -1.164 12.713 13.541 1.00 91.88 93 LEU A O 1
ATOM 745 N N . ARG A 1 94 ? -0.913 12.588 15.763 1.00 91.31 94 ARG A N 1
ATOM 746 C CA . ARG A 1 94 ? -2.223 13.161 16.092 1.00 91.31 94 ARG A CA 1
ATOM 747 C C . ARG A 1 94 ? -2.391 14.546 15.470 1.00 91.31 94 ARG A C 1
ATOM 749 O O . ARG A 1 94 ? -1.518 15.398 15.580 1.00 91.31 94 ARG A O 1
ATOM 756 N N . GLY A 1 95 ? -3.556 14.779 14.867 1.00 90.25 95 GLY A N 1
ATOM 757 C CA . GLY A 1 95 ? -3.896 16.057 14.236 1.00 90.25 95 GLY A CA 1
ATOM 758 C C . GLY A 1 95 ? -3.363 16.231 12.811 1.00 90.25 95 GLY A C 1
ATOM 759 O O . GLY A 1 95 ? -3.718 17.219 12.174 1.00 90.25 95 GLY A O 1
ATOM 760 N N . LEU A 1 96 ? -2.571 15.286 12.288 1.00 93.38 96 LEU A N 1
ATOM 761 C CA . LEU A 1 96 ? -2.232 15.269 10.867 1.00 93.38 96 LEU A CA 1
ATOM 762 C C . LEU A 1 96 ? -3.460 14.927 10.018 1.00 93.38 96 LEU A C 1
ATOM 764 O O . LEU A 1 96 ? -4.274 14.074 10.377 1.00 93.38 96 LEU A O 1
ATOM 768 N N . ASP A 1 97 ? -3.557 15.581 8.864 1.00 94.62 97 ASP A N 1
ATOM 769 C CA . ASP A 1 97 ? -4.523 15.243 7.827 1.00 94.62 97 ASP A CA 1
ATOM 770 C C . ASP A 1 97 ? -3.866 14.330 6.787 1.00 94.62 97 ASP A C 1
ATOM 772 O O . ASP A 1 97 ? -2.895 14.711 6.142 1.00 94.62 97 ASP A O 1
ATOM 776 N N . PHE A 1 98 ? -4.420 13.132 6.603 1.00 96.56 98 PHE A N 1
ATOM 777 C CA . PHE A 1 98 ? -3.944 12.150 5.624 1.00 96.56 98 PHE A CA 1
ATOM 778 C C . PHE A 1 98 ? -4.726 12.200 4.299 1.00 96.56 98 PHE A C 1
ATOM 780 O O . PHE A 1 98 ? -4.501 11.373 3.415 1.00 96.56 98 PHE A O 1
ATOM 787 N N . SER A 1 99 ? -5.660 13.143 4.126 1.00 95.88 99 SER A N 1
ATOM 788 C CA . SER A 1 99 ? -6.467 13.267 2.904 1.00 95.88 99 SER A CA 1
ATOM 789 C C . SER A 1 99 ? -5.620 13.547 1.651 1.00 95.88 99 SER A C 1
ATOM 791 O O . SER A 1 99 ? -5.964 13.089 0.555 1.00 95.88 99 SER A O 1
ATOM 793 N N . GLY A 1 100 ? -4.473 14.219 1.816 1.00 97.56 100 GLY A N 1
ATOM 794 C CA . GLY A 1 100 ? -3.480 14.440 0.761 1.00 97.56 100 GLY A CA 1
ATOM 795 C C . GLY A 1 100 ? -2.956 13.134 0.156 1.00 97.56 100 GLY A C 1
ATOM 796 O O . GLY A 1 100 ? -2.895 13.011 -1.068 1.00 97.56 100 GLY A O 1
ATOM 797 N N . ALA A 1 101 ? -2.740 12.106 0.982 1.00 97.94 101 ALA A N 1
ATOM 798 C CA . ALA A 1 101 ? -2.286 10.793 0.530 1.00 97.94 101 ALA A CA 1
ATOM 799 C C . ALA A 1 101 ? -3.285 10.124 -0.433 1.00 97.94 101 ALA A C 1
ATOM 801 O O . ALA A 1 101 ? -2.880 9.512 -1.421 1.00 97.94 101 ALA A O 1
ATOM 802 N N . LEU A 1 102 ? -4.599 10.279 -0.209 1.00 98.06 102 LEU A N 1
ATOM 803 C CA . LEU A 1 102 ? -5.620 9.779 -1.145 1.00 98.06 102 LEU A CA 1
ATOM 804 C C . LEU A 1 102 ? -5.595 10.528 -2.480 1.00 98.06 102 LEU A C 1
ATOM 806 O O . LEU A 1 102 ? -5.809 9.927 -3.535 1.00 98.06 102 LEU A O 1
ATOM 810 N N . LYS A 1 103 ? -5.336 11.840 -2.453 1.00 97.75 103 LYS A N 1
ATOM 811 C CA . LYS A 1 103 ? -5.217 12.654 -3.668 1.00 97.75 103 LYS A CA 1
ATOM 812 C C . LYS A 1 103 ? -3.990 12.248 -4.484 1.00 97.75 103 LYS A C 1
ATOM 814 O O . LYS A 1 103 ? -4.094 12.107 -5.703 1.00 97.75 103 LYS A O 1
ATOM 819 N N . GLU A 1 104 ? -2.855 12.032 -3.826 1.00 98.19 104 GLU A N 1
ATOM 820 C CA . GLU A 1 104 ? -1.642 11.525 -4.469 1.00 98.19 104 GLU A CA 1
ATOM 821 C C . GLU A 1 104 ? -1.847 10.123 -5.036 1.00 98.19 104 GLU A C 1
ATOM 823 O O . GLU A 1 104 ? -1.495 9.875 -6.190 1.00 98.19 104 GLU A O 1
ATOM 8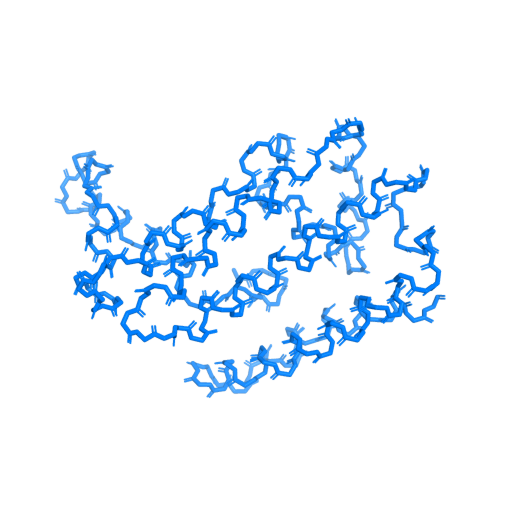28 N N . LEU A 1 105 ? -2.482 9.223 -4.283 1.00 98.50 105 LEU A N 1
ATOM 829 C CA . LEU A 1 105 ? -2.778 7.876 -4.759 1.00 98.50 105 LEU A CA 1
ATOM 830 C C . LEU A 1 105 ? -3.670 7.898 -6.003 1.00 98.50 105 LEU A C 1
ATOM 832 O O . LEU A 1 105 ? -3.372 7.218 -6.982 1.00 98.50 105 LEU A O 1
ATOM 836 N N . LYS A 1 106 ? -4.700 8.750 -6.025 1.00 98.31 106 LYS A N 1
ATOM 837 C CA . LYS A 1 106 ? -5.543 8.942 -7.214 1.00 98.31 106 LYS A CA 1
ATOM 838 C C . LYS A 1 106 ? -4.734 9.405 -8.430 1.00 98.31 106 LYS A C 1
ATOM 840 O O . LYS A 1 106 ? -5.025 9.017 -9.559 1.00 98.31 106 LYS A O 1
ATOM 845 N N . GLY A 1 107 ? -3.701 10.223 -8.219 1.00 97.81 107 GLY A N 1
ATOM 846 C CA . GLY A 1 107 ? -2.747 10.591 -9.266 1.00 97.81 107 GLY A CA 1
ATOM 847 C C . GLY A 1 107 ? -1.997 9.381 -9.831 1.00 97.81 107 GLY A C 1
ATOM 848 O O . GLY A 1 107 ? -1.922 9.234 -11.050 1.00 97.81 107 GLY A O 1
ATOM 849 N N . ALA A 1 108 ? -1.509 8.490 -8.965 1.00 97.69 108 ALA A N 1
ATOM 850 C CA . ALA A 1 108 ? -0.839 7.259 -9.380 1.00 97.69 108 ALA A CA 1
ATOM 851 C C . ALA A 1 108 ? -1.788 6.297 -10.115 1.00 97.69 108 ALA A C 1
ATOM 853 O O . ALA A 1 108 ? -1.434 5.757 -11.160 1.00 97.69 108 ALA A O 1
ATOM 854 N N . GLU A 1 109 ? -3.022 6.142 -9.634 1.00 97.31 109 GLU A N 1
ATOM 855 C CA . GLU A 1 109 ? -4.062 5.336 -10.287 1.00 97.31 109 GLU A CA 1
ATOM 856 C C . GLU A 1 109 ? -4.380 5.836 -11.700 1.00 97.31 109 GLU A C 1
ATOM 858 O O . GLU A 1 109 ? -4.520 5.036 -12.625 1.00 97.31 109 GLU A O 1
ATOM 863 N N . ASN A 1 110 ? -4.425 7.158 -11.896 1.00 96.94 110 ASN A N 1
ATOM 864 C CA . ASN A 1 110 ? -4.610 7.748 -13.220 1.00 96.94 110 ASN A CA 1
ATOM 865 C C . ASN A 1 110 ? -3.454 7.408 -14.173 1.00 96.94 110 ASN A C 1
ATOM 867 O O . ASN A 1 110 ? -3.684 7.279 -15.373 1.00 96.94 110 ASN A O 1
ATOM 871 N N . TYR A 1 111 ? -2.220 7.274 -13.677 1.00 97.06 111 TYR A N 1
ATOM 872 C CA . TYR A 1 111 ? -1.109 6.805 -14.508 1.00 97.06 111 TYR A CA 1
ATOM 873 C C . TYR A 1 111 ? -1.281 5.332 -14.884 1.00 97.06 111 TYR A C 1
ATOM 875 O O . TYR A 1 111 ? -1.168 5.004 -16.060 1.00 97.06 111 TYR A O 1
ATOM 883 N N . ILE A 1 112 ? -1.677 4.465 -13.946 1.00 95.81 112 ILE A N 1
ATOM 884 C CA . ILE A 1 112 ? -1.956 3.049 -14.255 1.00 95.81 112 ILE A CA 1
ATOM 885 C C . ILE A 1 112 ? -3.028 2.925 -15.351 1.00 95.81 112 ILE A C 1
ATOM 887 O O . ILE A 1 112 ? -2.891 2.104 -16.252 1.00 95.81 112 ILE A O 1
ATOM 891 N N . GLN A 1 113 ? -4.072 3.759 -15.311 1.00 93.25 113 GLN A N 1
ATOM 892 C CA . GLN A 1 113 ? -5.135 3.776 -16.327 1.00 93.25 113 GLN A CA 1
ATOM 893 C C . GLN A 1 113 ? -4.675 4.282 -17.700 1.00 93.25 113 GLN A C 1
ATOM 895 O O . GLN A 1 113 ? -5.252 3.896 -18.713 1.00 93.25 113 GLN A O 1
ATOM 900 N N . LYS A 1 114 ? -3.673 5.167 -17.739 1.00 93.50 114 LYS A N 1
ATOM 901 C CA . LYS A 1 114 ? -3.102 5.715 -18.980 1.00 93.50 114 LYS A CA 1
ATOM 902 C C . LYS A 1 114 ? -2.047 4.810 -19.612 1.00 93.50 114 LYS A C 1
ATOM 904 O O . LYS A 1 114 ? -1.675 5.058 -20.755 1.00 93.50 114 LYS A O 1
ATOM 909 N N . ALA A 1 115 ? -1.552 3.812 -18.884 1.00 92.62 115 ALA A N 1
ATOM 910 C CA . ALA A 1 115 ? -0.610 2.845 -19.422 1.00 92.62 115 ALA A CA 1
ATOM 911 C C . ALA A 1 115 ? -1.259 2.001 -20.530 1.00 92.62 115 ALA A C 1
ATOM 913 O O . ALA A 1 115 ? -2.456 1.712 -20.484 1.00 92.62 115 ALA A O 1
ATOM 914 N N . ASN A 1 116 ? -0.455 1.536 -21.491 1.00 81.38 116 ASN A N 1
ATOM 915 C CA . ASN A 1 116 ? -0.938 0.734 -22.627 1.00 81.38 116 ASN A CA 1
ATOM 916 C C . ASN A 1 116 ? -1.632 -0.574 -22.197 1.00 81.38 116 ASN A C 1
ATOM 918 O O . ASN A 1 116 ? -2.441 -1.138 -22.934 1.00 81.38 116 ASN A O 1
ATOM 922 N N . ASN A 1 117 ? -1.324 -1.069 -20.999 1.00 86.19 117 ASN A N 1
ATOM 923 C CA . ASN A 1 117 ? -1.967 -2.216 -20.380 1.00 86.19 117 ASN A CA 1
ATOM 924 C C . ASN A 1 117 ? -1.966 -2.091 -18.853 1.00 86.19 117 ASN A C 1
ATOM 926 O O . ASN A 1 117 ? -0.971 -1.710 -18.237 1.00 86.19 117 ASN A O 1
ATOM 930 N N . ALA A 1 118 ? -3.077 -2.486 -18.235 1.00 82.06 118 ALA A N 1
ATOM 931 C CA . ALA A 1 118 ? -3.202 -2.492 -16.788 1.00 82.06 118 ALA A CA 1
ATOM 932 C C . ALA A 1 118 ? -2.273 -3.542 -16.159 1.00 82.06 118 ALA A C 1
ATOM 934 O O . ALA A 1 118 ? -2.385 -4.742 -16.430 1.00 82.06 118 ALA A O 1
ATOM 935 N N . ASP A 1 119 ? -1.370 -3.088 -15.294 1.00 93.62 119 ASP A N 1
ATOM 936 C CA . ASP A 1 119 ? -0.522 -3.964 -14.496 1.00 93.62 119 ASP A CA 1
ATOM 937 C C . ASP A 1 119 ? -1.269 -4.382 -13.223 1.00 93.62 119 ASP A C 1
ATOM 939 O O . ASP A 1 119 ? -1.623 -3.549 -12.386 1.00 93.62 119 ASP A O 1
ATOM 943 N N . LYS A 1 120 ? -1.542 -5.683 -13.092 1.00 95.81 120 LYS A N 1
ATOM 944 C CA . LYS A 1 120 ? -2.348 -6.218 -11.986 1.00 95.81 120 LYS A CA 1
ATOM 945 C C . LYS A 1 120 ? -1.652 -6.072 -10.633 1.00 95.81 120 LYS A C 1
ATOM 947 O O . LYS A 1 120 ? -2.332 -5.880 -9.631 1.00 95.81 120 LYS A O 1
ATOM 952 N N . GLU A 1 121 ? -0.323 -6.123 -10.593 1.00 96.94 121 GLU A N 1
ATOM 953 C CA . GLU A 1 121 ? 0.433 -5.937 -9.354 1.00 96.94 121 GLU A CA 1
ATOM 954 C C . GLU A 1 121 ? 0.441 -4.465 -8.928 1.00 96.94 121 GLU A C 1
ATOM 956 O O . GLU A 1 121 ? 0.323 -4.178 -7.735 1.00 96.94 121 GLU A O 1
ATOM 961 N N . LEU A 1 122 ? 0.502 -3.524 -9.879 1.00 97.56 122 LEU A N 1
ATOM 962 C CA . LEU A 1 122 ? 0.342 -2.094 -9.576 1.00 97.56 122 LEU A CA 1
ATOM 963 C C . LEU A 1 122 ? -1.081 -1.758 -9.130 1.00 97.56 122 LEU A C 1
ATOM 965 O O . LEU A 1 122 ? -1.250 -1.008 -8.172 1.00 97.56 122 LEU A O 1
ATOM 969 N N . LEU A 1 123 ? -2.098 -2.332 -9.780 1.00 97.69 123 LEU A N 1
ATOM 970 C CA . LEU A 1 123 ? -3.493 -2.163 -9.369 1.00 97.69 123 LEU A CA 1
ATOM 971 C C . LEU A 1 123 ? -3.732 -2.694 -7.954 1.00 97.69 123 LEU A C 1
ATOM 973 O O . LEU A 1 123 ? -4.341 -2.000 -7.141 1.00 97.69 123 LEU A O 1
ATOM 977 N N . PHE A 1 124 ? -3.217 -3.886 -7.642 1.00 98.31 124 PHE A N 1
ATOM 978 C CA . PHE A 1 124 ? -3.276 -4.431 -6.289 1.00 98.31 124 PHE A CA 1
ATOM 979 C C . PHE A 1 124 ? -2.543 -3.533 -5.288 1.00 98.31 124 PHE A C 1
ATOM 981 O O . PHE A 1 124 ? -3.085 -3.223 -4.231 1.00 98.31 124 PHE A O 1
ATOM 988 N N . THR A 1 125 ? -1.333 -3.077 -5.627 1.00 97.88 125 THR A N 1
ATOM 989 C CA . THR A 1 125 ? -0.545 -2.186 -4.760 1.00 97.88 125 THR A CA 1
ATOM 990 C C . THR A 1 125 ? -1.315 -0.901 -4.458 1.00 97.88 125 THR A C 1
ATOM 992 O O . THR A 1 125 ? -1.391 -0.495 -3.299 1.00 97.88 125 THR A O 1
ATOM 995 N N . ALA A 1 126 ? -1.950 -0.299 -5.468 1.00 98.31 126 ALA A N 1
ATOM 996 C CA . ALA A 1 126 ? -2.794 0.875 -5.288 1.00 98.31 126 ALA A CA 1
ATOM 997 C C . ALA A 1 126 ? -4.010 0.574 -4.400 1.00 98.31 126 ALA A C 1
ATOM 999 O O . ALA A 1 126 ? -4.329 1.362 -3.515 1.00 98.31 126 ALA A O 1
ATOM 1000 N N . HIS A 1 127 ? -4.668 -0.574 -4.592 1.00 98.50 127 HIS A N 1
ATOM 1001 C CA . HIS A 1 127 ? -5.824 -0.983 -3.788 1.00 98.50 127 HIS A CA 1
ATOM 1002 C C . HIS A 1 127 ? -5.453 -1.182 -2.314 1.00 98.50 127 HIS A C 1
ATOM 1004 O O . HIS A 1 127 ? -6.070 -0.565 -1.447 1.00 98.50 127 HIS A O 1
ATOM 1010 N N . LEU A 1 128 ? -4.401 -1.952 -2.029 1.00 98.44 128 LEU A N 1
ATOM 1011 C CA . LEU A 1 128 ? -3.919 -2.169 -0.665 1.00 98.44 128 LEU A CA 1
ATOM 1012 C C . LEU A 1 128 ? -3.489 -0.854 0.001 1.00 98.44 128 LEU A C 1
ATOM 1014 O O . LEU A 1 128 ? -3.819 -0.605 1.159 1.00 98.44 128 LEU A O 1
ATOM 1018 N N . LEU A 1 129 ? -2.794 0.021 -0.732 1.00 98.19 129 LEU A N 1
ATOM 1019 C CA . LEU A 1 129 ? -2.394 1.325 -0.211 1.00 98.19 129 LEU A CA 1
ATOM 1020 C C . LEU A 1 129 ? -3.610 2.218 0.074 1.00 98.19 129 LEU A C 1
ATOM 1022 O O . LEU A 1 129 ? -3.646 2.881 1.109 1.00 98.19 129 LEU A O 1
ATOM 10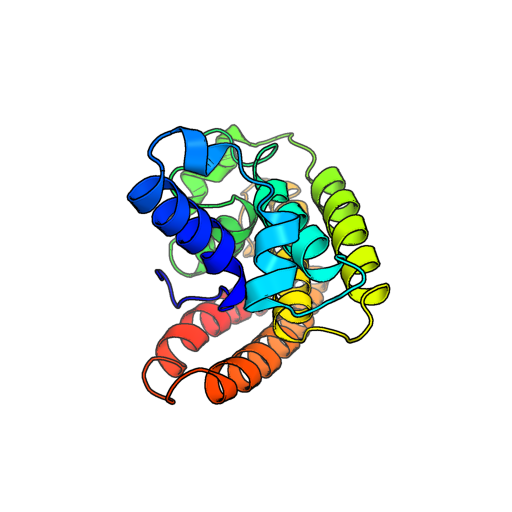26 N N . ARG A 1 130 ? -4.635 2.196 -0.788 1.00 98.69 130 ARG A N 1
ATOM 1027 C CA . ARG A 1 130 ? -5.901 2.912 -0.562 1.00 98.69 130 ARG A CA 1
ATOM 1028 C C . ARG A 1 130 ? -6.564 2.455 0.728 1.00 98.69 130 ARG A C 1
ATOM 1030 O O . ARG A 1 130 ? -6.971 3.300 1.521 1.00 98.69 130 ARG A O 1
ATOM 1037 N N . HIS A 1 131 ? -6.636 1.141 0.931 1.00 98.69 131 HIS A N 1
ATOM 1038 C CA . HIS A 1 131 ? -7.192 0.539 2.136 1.00 98.69 131 HIS A CA 1
ATOM 1039 C C . HIS A 1 131 ? -6.443 1.014 3.384 1.00 98.69 131 HIS A C 1
ATOM 1041 O O . HIS A 1 131 ? -7.060 1.553 4.300 1.00 98.69 131 HIS A O 1
ATOM 1047 N N . GLY A 1 132 ? -5.108 0.922 3.379 1.00 98.06 132 GLY A N 1
ATOM 1048 C CA . GLY A 1 132 ? -4.267 1.394 4.481 1.00 98.06 132 GLY A CA 1
ATOM 1049 C C . GLY A 1 132 ? -4.435 2.888 4.774 1.00 98.06 132 GLY A C 1
ATOM 1050 O O . GLY A 1 132 ? -4.591 3.276 5.929 1.00 98.06 132 GLY A O 1
ATOM 1051 N N . ILE A 1 133 ? -4.483 3.744 3.746 1.00 98.38 133 ILE A N 1
ATOM 1052 C CA . ILE A 1 133 ? -4.705 5.189 3.922 1.00 98.38 133 ILE A CA 1
ATOM 1053 C C . ILE A 1 133 ? -6.093 5.468 4.512 1.00 98.38 133 ILE A C 1
ATOM 1055 O O . ILE A 1 133 ? -6.216 6.257 5.450 1.00 98.38 133 ILE A O 1
ATOM 1059 N N . GLN A 1 134 ? -7.144 4.835 3.986 1.00 98.62 134 GLN A N 1
ATOM 1060 C CA . GLN A 1 134 ? -8.506 5.027 4.488 1.00 98.62 134 GLN A CA 1
ATOM 1061 C C . GLN A 1 134 ? -8.655 4.533 5.927 1.00 98.62 134 GLN A C 1
ATOM 1063 O O . GLN A 1 134 ? -9.270 5.225 6.740 1.00 98.62 134 GLN A O 1
ATOM 1068 N N . LEU A 1 135 ? -8.060 3.383 6.256 1.00 98.31 135 LEU A N 1
ATOM 1069 C CA . LEU A 1 135 ? -8.002 2.883 7.623 1.00 98.31 135 LEU A CA 1
ATOM 1070 C C . LEU A 1 135 ? -7.315 3.894 8.538 1.00 98.31 135 LEU A C 1
ATOM 1072 O O . LEU A 1 135 ? -7.874 4.234 9.576 1.00 98.31 135 LEU A O 1
ATOM 1076 N N . THR A 1 136 ? -6.149 4.418 8.147 1.00 97.62 136 THR A N 1
ATOM 1077 C CA . THR A 1 136 ? -5.437 5.448 8.916 1.00 97.62 136 THR A CA 1
ATOM 1078 C C . THR A 1 136 ? -6.309 6.684 9.135 1.00 97.62 136 THR A C 1
ATOM 1080 O O . THR A 1 136 ? -6.413 7.154 10.265 1.00 97.62 136 THR A O 1
ATOM 1083 N N . ILE A 1 137 ? -7.000 7.182 8.105 1.00 97.88 137 ILE A N 1
ATOM 1084 C CA . ILE A 1 137 ? -7.903 8.335 8.246 1.00 97.88 137 ILE A CA 1
ATOM 1085 C C . ILE A 1 137 ? -8.998 8.061 9.285 1.00 97.88 137 ILE A C 1
ATOM 1087 O O . ILE A 1 137 ? -9.246 8.906 10.141 1.00 97.88 137 ILE A O 1
ATOM 1091 N N . GLU A 1 138 ? -9.667 6.908 9.226 1.00 98.00 138 GLU A N 1
ATOM 1092 C CA . GLU A 1 138 ? -10.745 6.586 10.171 1.00 98.00 138 GLU A CA 1
ATOM 1093 C C . GLU A 1 138 ? -10.218 6.310 11.584 1.00 98.00 138 GLU A C 1
ATOM 1095 O O . GLU A 1 138 ? -10.810 6.767 12.561 1.00 98.00 138 GLU A O 1
ATOM 1100 N N . LEU A 1 139 ? -9.072 5.637 11.707 1.00 96.56 139 LEU A N 1
ATOM 1101 C CA . LEU A 1 139 ? -8.419 5.362 12.985 1.00 96.56 139 LEU A CA 1
ATOM 1102 C C . LEU A 1 139 ? -8.087 6.661 13.729 1.00 96.56 139 LEU A C 1
ATOM 1104 O O . LEU A 1 139 ? -8.359 6.777 14.924 1.00 96.56 139 LEU A O 1
ATOM 1108 N N . PHE A 1 140 ? -7.557 7.662 13.021 1.00 96.31 140 PHE A N 1
ATOM 1109 C CA . PHE A 1 140 ? -7.150 8.942 13.608 1.00 96.31 140 PHE A CA 1
ATOM 1110 C C . PHE A 1 140 ? -8.319 9.865 13.983 1.00 96.31 140 PHE A C 1
ATOM 1112 O O . PHE A 1 140 ? -8.116 10.815 14.743 1.00 96.31 140 PHE A O 1
ATOM 1119 N N . LYS A 1 141 ? -9.547 9.560 13.539 1.00 96.44 141 LYS A N 1
ATOM 1120 C CA . LYS A 1 141 ? -10.775 10.211 14.033 1.00 96.44 141 LYS A CA 1
ATOM 1121 C C . LYS A 1 141 ? -11.211 9.697 15.408 1.00 96.44 141 LYS A C 1
ATOM 1123 O O . LYS A 1 141 ? -11.976 10.373 16.086 1.00 96.44 141 LYS A O 1
ATOM 1128 N N . THR A 1 142 ? -10.755 8.514 15.821 1.00 95.19 142 THR A N 1
ATOM 1129 C CA . THR A 1 142 ? -11.075 7.940 17.140 1.00 95.19 142 THR A CA 1
ATOM 1130 C C . THR A 1 142 ? -10.183 8.542 18.227 1.00 95.19 142 THR A C 1
ATOM 1132 O O . THR A 1 142 ? -9.073 8.978 17.935 1.00 95.19 142 THR A O 1
ATOM 1135 N N . GLU A 1 143 ? -10.608 8.554 19.494 1.00 91.75 143 GLU A N 1
ATOM 1136 C CA . GLU A 1 143 ? -9.791 9.040 20.628 1.00 91.75 143 GLU A CA 1
ATOM 1137 C C . GLU A 1 143 ? -8.714 8.041 21.088 1.00 91.75 143 GLU A C 1
ATOM 1139 O O . GLU A 1 143 ? -7.648 8.427 21.570 1.00 91.75 143 GLU A O 1
ATOM 1144 N N . SER A 1 144 ? -8.946 6.749 20.892 1.00 92.12 144 SER A N 1
ATOM 1145 C CA . SER A 1 144 ? -8.045 5.682 21.337 1.00 92.12 144 SER A CA 1
ATOM 1146 C C . SER A 1 144 ? -6.989 5.283 20.301 1.00 92.12 144 SER A C 1
ATOM 1148 O O . SER A 1 144 ? -6.039 4.587 20.657 1.00 92.12 144 SER A O 1
ATOM 1150 N N . LEU A 1 145 ? -7.158 5.693 19.035 1.00 93.88 145 LEU A N 1
ATOM 1151 C CA . LEU A 1 145 ? -6.394 5.185 17.886 1.00 93.88 145 LEU A CA 1
ATOM 1152 C C . LEU A 1 145 ? -6.493 3.657 17.753 1.00 93.88 145 LEU A C 1
ATOM 1154 O O . LEU A 1 145 ? -5.519 2.996 17.399 1.00 93.88 145 LEU A O 1
ATOM 1158 N N . ALA A 1 146 ? -7.664 3.089 18.057 1.00 92.44 146 ALA A N 1
ATOM 1159 C CA . ALA A 1 146 ? -7.917 1.657 17.965 1.00 92.44 146 ALA A CA 1
ATOM 1160 C C . ALA A 1 146 ? -9.035 1.350 16.963 1.00 92.44 146 ALA A C 1
ATOM 1162 O O . ALA A 1 146 ? -10.081 1.998 16.953 1.00 92.44 146 ALA A O 1
ATOM 1163 N N . ILE A 1 147 ? -8.842 0.295 16.161 1.00 94.56 147 ILE A N 1
ATOM 1164 C CA . ILE A 1 147 ? -9.809 -0.134 15.137 1.00 94.56 147 ILE A CA 1
ATOM 1165 C C . ILE A 1 147 ? -11.189 -0.387 15.748 1.00 94.56 147 ILE A C 1
ATOM 1167 O O . ILE A 1 147 ? -12.196 -0.054 15.133 1.00 94.56 147 ILE A O 1
ATOM 1171 N N . LYS A 1 148 ? -11.245 -0.917 16.976 1.00 93.62 148 LYS A N 1
ATOM 1172 C CA . LYS A 1 148 ? -12.500 -1.223 17.677 1.00 93.62 148 LYS A CA 1
ATOM 1173 C C . LYS A 1 148 ? -13.425 -0.018 17.884 1.00 93.62 148 LYS A C 1
ATOM 1175 O O . LYS A 1 148 ? -14.629 -0.200 18.026 1.00 93.62 148 LYS A O 1
ATOM 1180 N N . ASP A 1 149 ? -12.857 1.186 17.890 1.00 94.81 149 ASP A N 1
ATOM 1181 C CA . ASP A 1 149 ? -13.578 2.431 18.143 1.00 94.81 149 ASP A CA 1
ATOM 1182 C C . ASP A 1 149 ? -14.000 3.127 16.831 1.00 94.81 149 ASP A C 1
ATOM 1184 O O . ASP A 1 149 ? -14.693 4.144 16.852 1.00 94.81 149 ASP A O 1
ATOM 1188 N N . ILE A 1 150 ? -13.637 2.561 15.671 1.00 97.44 150 ILE A N 1
ATOM 1189 C CA . ILE A 1 150 ? -14.174 2.964 14.366 1.00 97.44 150 ILE A CA 1
ATOM 1190 C C . ILE A 1 150 ? -15.650 2.521 14.284 1.00 97.44 150 ILE A C 1
ATOM 1192 O O . ILE A 1 150 ? -15.968 1.385 14.649 1.00 97.44 150 ILE A O 1
ATOM 1196 N N . PRO A 1 151 ? -16.573 3.356 13.759 1.00 97.50 151 PRO A N 1
ATOM 1197 C CA . PRO A 1 151 ? -17.986 2.998 13.654 1.00 97.50 151 PRO A CA 1
ATOM 1198 C C . PRO A 1 151 ? -18.217 1.643 12.971 1.00 97.50 151 PRO A C 1
ATOM 1200 O O . PRO A 1 151 ? -17.677 1.385 11.896 1.00 97.50 151 PRO A O 1
ATOM 1203 N N . VAL A 1 152 ? -19.096 0.807 13.540 1.00 97.56 152 VAL A N 1
ATOM 1204 C CA . VAL A 1 152 ? -19.386 -0.562 13.056 1.00 97.56 152 VAL A CA 1
ATOM 1205 C C . VAL A 1 152 ? -19.684 -0.605 11.558 1.00 97.56 152 VAL A C 1
ATOM 1207 O O . VAL A 1 152 ? -19.175 -1.471 10.852 1.00 97.56 152 VAL A O 1
ATOM 1210 N N . LYS A 1 153 ? -20.477 0.349 11.049 1.00 97.56 153 LYS A N 1
ATOM 1211 C CA . LYS A 1 153 ? -20.766 0.452 9.612 1.00 97.56 153 LYS A CA 1
ATOM 1212 C C . LYS A 1 153 ? -19.479 0.558 8.789 1.00 97.56 153 LYS A C 1
ATOM 1214 O O . LYS A 1 153 ? -19.328 -0.152 7.804 1.00 97.56 153 LYS A O 1
ATOM 1219 N N . LYS A 1 154 ? -18.546 1.408 9.221 1.00 98.19 154 LYS A N 1
ATOM 1220 C CA . LYS A 1 154 ? -17.295 1.653 8.508 1.00 98.19 154 LYS A CA 1
ATOM 1221 C C . LYS A 1 154 ? -16.345 0.461 8.588 1.00 98.19 154 LYS A C 1
ATOM 1223 O O . LYS A 1 154 ? -15.699 0.131 7.602 1.00 98.19 154 LYS A O 1
ATOM 1228 N N . ARG A 1 155 ? -16.321 -0.240 9.724 1.00 98.12 155 ARG A N 1
ATOM 1229 C CA . ARG A 1 155 ? -15.566 -1.493 9.859 1.00 98.12 155 ARG A CA 1
ATOM 1230 C C . ARG A 1 155 ? -16.086 -2.588 8.928 1.00 98.12 155 ARG A C 1
ATOM 1232 O O . ARG A 1 155 ? -15.285 -3.267 8.301 1.00 98.12 155 ARG A O 1
ATOM 1239 N N . LYS A 1 156 ? -17.407 -2.710 8.755 1.00 98.06 156 LYS A N 1
ATOM 1240 C CA . LYS A 1 156 ? -17.992 -3.639 7.769 1.00 98.06 156 LYS A CA 1
ATOM 1241 C C . LYS A 1 156 ? -17.568 -3.309 6.336 1.00 98.06 156 LYS A C 1
ATOM 1243 O O . LYS A 1 156 ? -17.185 -4.222 5.615 1.00 98.06 156 LYS A O 1
ATOM 1248 N N . GLU A 1 157 ? -17.559 -2.027 5.962 1.00 98.25 157 GLU A N 1
ATOM 1249 C CA . GLU A 1 157 ? -17.035 -1.584 4.658 1.00 98.25 157 GLU A CA 1
ATOM 1250 C C . GLU A 1 157 ? -15.559 -1.992 4.479 1.00 98.25 157 GLU A C 1
ATOM 1252 O O . GLU A 1 157 ? -15.187 -2.501 3.424 1.00 98.25 157 GLU A O 1
ATOM 1257 N N . PHE A 1 158 ? -14.725 -1.838 5.516 1.00 98.62 158 PHE A N 1
ATOM 1258 C CA . PHE A 1 158 ? -13.331 -2.293 5.469 1.00 98.62 158 PHE A CA 1
ATOM 1259 C C . PHE A 1 158 ? -13.201 -3.817 5.372 1.00 98.62 158 PHE A C 1
ATOM 1261 O O . PHE A 1 158 ? -12.380 -4.294 4.598 1.00 98.62 158 PHE A O 1
ATOM 1268 N N . SER A 1 159 ? -14.024 -4.592 6.083 1.00 98.44 159 SER A N 1
ATOM 1269 C CA . SER A 1 159 ? -14.040 -6.059 5.965 1.00 98.44 159 SER A CA 1
ATOM 1270 C C . SER A 1 159 ? -14.377 -6.523 4.543 1.00 98.44 159 SER A C 1
ATOM 1272 O O . SER A 1 159 ? -13.733 -7.419 3.998 1.00 98.44 159 SER A O 1
ATOM 1274 N N . GLU A 1 160 ? -15.373 -5.906 3.904 1.00 98.31 160 GLU A N 1
ATOM 1275 C CA . GLU A 1 160 ? -15.757 -6.227 2.524 1.00 98.31 160 GLU A CA 1
ATOM 1276 C C . GLU A 1 160 ? -14.644 -5.893 1.520 1.00 98.31 160 GLU A C 1
ATOM 1278 O O . GLU A 1 160 ? -14.328 -6.705 0.643 1.00 98.31 160 GLU A O 1
ATOM 1283 N N . ASP A 1 161 ? -14.002 -4.736 1.680 1.00 98.62 161 ASP A N 1
ATOM 1284 C CA . ASP A 1 161 ? -12.862 -4.332 0.856 1.00 98.62 161 ASP A CA 1
ATOM 1285 C C . ASP A 1 161 ? -11.654 -5.267 1.055 1.00 98.62 161 ASP A C 1
ATOM 1287 O O . ASP A 1 161 ? -11.056 -5.745 0.085 1.00 98.62 161 ASP A O 1
ATOM 1291 N N . LEU A 1 162 ? -11.355 -5.627 2.307 1.00 98.50 162 LEU A N 1
ATOM 1292 C CA . LEU A 1 162 ? -10.240 -6.502 2.659 1.00 98.50 162 LEU A CA 1
ATOM 1293 C C . LEU A 1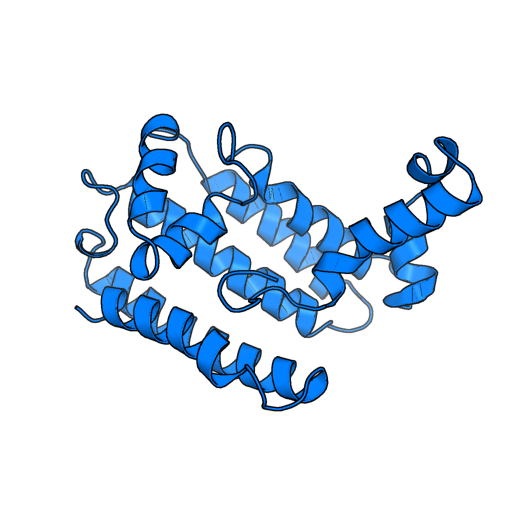 162 ? -10.401 -7.914 2.082 1.00 98.50 162 LEU A C 1
ATOM 1295 O O . LEU A 1 162 ? -9.426 -8.506 1.625 1.00 98.50 162 LEU A O 1
ATOM 1299 N N . LYS A 1 163 ? -11.625 -8.448 2.015 1.00 98.44 163 LYS A N 1
ATOM 1300 C CA . LYS A 1 163 ? -11.895 -9.742 1.356 1.00 98.44 163 LYS A CA 1
ATOM 1301 C C . LYS A 1 163 ? -11.527 -9.723 -0.126 1.00 98.44 163 LYS A C 1
ATOM 1303 O O . LYS A 1 163 ? -10.995 -10.709 -0.641 1.00 98.44 163 LYS A O 1
ATOM 1308 N N . SER A 1 164 ? -11.761 -8.597 -0.799 1.00 98.25 164 SER A N 1
ATOM 1309 C CA . SER A 1 164 ? -11.363 -8.413 -2.198 1.00 98.25 164 SER A CA 1
ATOM 1310 C C . SER A 1 164 ? -9.837 -8.377 -2.338 1.00 98.25 164 SER A C 1
ATOM 1312 O O . SER A 1 164 ? -9.285 -9.050 -3.211 1.00 98.25 164 SER A O 1
ATOM 1314 N N . ILE A 1 165 ? -9.151 -7.679 -1.425 1.00 98.62 165 ILE A N 1
ATOM 1315 C CA . ILE A 1 165 ? -7.681 -7.644 -1.345 1.00 98.62 165 ILE A CA 1
ATOM 1316 C C . ILE A 1 165 ? -7.115 -9.048 -1.110 1.00 98.62 165 ILE A C 1
ATOM 1318 O O . ILE A 1 165 ? -6.243 -9.481 -1.855 1.00 98.62 165 ILE A O 1
ATOM 1322 N N . ILE A 1 166 ? -7.633 -9.795 -0.134 1.00 98.38 166 ILE A N 1
ATOM 1323 C CA . ILE A 1 166 ? -7.194 -11.163 0.182 1.00 98.38 166 ILE A CA 1
ATOM 1324 C C . ILE A 1 166 ? -7.308 -12.076 -1.045 1.00 98.38 166 ILE A C 1
ATOM 1326 O O . ILE A 1 166 ? -6.373 -12.816 -1.368 1.00 98.38 166 ILE A O 1
ATOM 1330 N N . SER A 1 167 ? -8.445 -12.016 -1.744 1.00 98.38 167 SER A N 1
ATOM 1331 C CA . SER A 1 167 ? -8.679 -12.819 -2.945 1.00 98.38 167 SER A CA 1
ATOM 1332 C C . SER A 1 167 ? -7.650 -12.515 -4.037 1.00 98.38 167 SER A C 1
ATOM 1334 O O . SER A 1 167 ? -7.078 -13.435 -4.629 1.00 98.38 167 SER A O 1
ATOM 1336 N N . GLU A 1 168 ? -7.381 -11.235 -4.296 1.00 98.19 168 GLU A N 1
ATOM 1337 C CA . GLU A 1 168 ? -6.437 -10.831 -5.338 1.00 98.19 168 GLU A CA 1
ATOM 1338 C C . GLU A 1 168 ? -4.978 -11.076 -4.936 1.00 98.19 168 GLU A C 1
ATOM 1340 O O . GLU A 1 168 ? -4.194 -11.546 -5.762 1.00 98.19 168 GLU A O 1
ATOM 1345 N N . PHE A 1 169 ? -4.624 -10.867 -3.665 1.00 98.12 169 PHE A N 1
ATOM 1346 C CA . PHE A 1 169 ? -3.309 -11.204 -3.119 1.00 98.12 169 PHE A CA 1
ATOM 1347 C C . PHE A 1 169 ? -3.006 -12.687 -3.322 1.00 98.12 169 PHE A C 1
ATOM 1349 O O . PHE A 1 169 ? -1.965 -13.037 -3.872 1.00 98.12 169 PHE A O 1
ATOM 1356 N N . LYS A 1 170 ? -3.952 -13.568 -2.966 1.00 97.81 170 LYS A N 1
ATOM 1357 C CA . LYS A 1 170 ? -3.825 -15.014 -3.182 1.00 97.81 170 LYS A CA 1
ATOM 1358 C C . LYS A 1 170 ? -3.606 -15.348 -4.657 1.00 97.81 170 LYS A C 1
ATOM 1360 O O . LYS A 1 170 ? -2.753 -16.171 -4.988 1.00 97.81 170 LYS A O 1
ATOM 1365 N N . ARG A 1 171 ? -4.373 -14.715 -5.549 1.00 97.88 171 ARG A N 1
ATOM 1366 C CA . ARG A 1 171 ? -4.255 -14.935 -6.993 1.00 97.88 171 ARG A CA 1
ATOM 1367 C C . ARG A 1 171 ? -2.888 -14.493 -7.518 1.00 97.88 171 ARG A C 1
ATOM 1369 O O . ARG A 1 171 ? -2.282 -15.230 -8.288 1.00 97.88 171 ARG A O 1
ATOM 1376 N N . LEU A 1 172 ? -2.413 -13.310 -7.128 1.00 97.44 172 LEU A N 1
ATOM 1377 C CA . LEU A 1 172 ? -1.118 -12.765 -7.550 1.00 97.44 172 LEU A CA 1
ATOM 1378 C C . LEU A 1 172 ? 0.061 -13.541 -6.961 1.00 97.44 172 LEU A C 1
ATOM 1380 O O . LEU A 1 172 ? 1.019 -13.819 -7.680 1.00 97.44 172 LEU A O 1
ATOM 1384 N N . TRP A 1 173 ? -0.042 -13.974 -5.705 1.00 97.00 173 TRP A N 1
ATOM 1385 C CA . TRP A 1 173 ? 0.960 -14.821 -5.070 1.00 97.00 173 TRP A CA 1
ATOM 1386 C C . TRP A 1 173 ? 1.228 -16.072 -5.902 1.00 97.00 173 TRP A C 1
ATOM 1388 O O . TRP A 1 173 ? 2.370 -16.335 -6.253 1.00 97.00 173 TRP A O 1
ATOM 1398 N N . LEU A 1 174 ? 0.180 -16.801 -6.293 1.00 96.62 174 LEU A N 1
ATOM 1399 C CA . LEU A 1 174 ? 0.307 -18.047 -7.060 1.00 96.62 174 LEU A CA 1
ATOM 1400 C C . LEU A 1 174 ? 0.803 -17.842 -8.502 1.00 96.62 174 LEU A C 1
ATOM 1402 O O . LEU A 1 174 ? 1.205 -18.805 -9.150 1.00 96.62 174 LEU A O 1
ATOM 1406 N N . VAL A 1 175 ? 0.794 -16.607 -9.015 1.00 95.81 175 VAL A N 1
ATOM 1407 C CA . VAL A 1 175 ? 1.441 -16.267 -10.295 1.00 95.81 175 VAL A CA 1
ATOM 1408 C C . VAL A 1 175 ? 2.962 -16.164 -10.136 1.00 95.81 175 VAL A C 1
ATOM 1410 O O . VAL A 1 175 ? 3.697 -16.473 -11.071 1.00 95.81 175 VAL A O 1
ATOM 1413 N N . ARG A 1 176 ? 3.441 -15.714 -8.972 1.00 92.62 176 ARG A N 1
ATOM 1414 C CA . ARG A 1 176 ? 4.848 -15.360 -8.721 1.00 92.62 176 ARG A CA 1
ATOM 1415 C C . ARG A 1 176 ? 5.613 -16.410 -7.923 1.00 92.62 176 ARG A C 1
ATOM 1417 O O . ARG A 1 176 ? 6.795 -16.640 -8.170 1.00 92.62 176 ARG A O 1
ATOM 1424 N N . TYR A 1 177 ? 4.954 -17.003 -6.942 1.00 93.81 177 TYR A N 1
ATOM 1425 C CA . TYR A 1 177 ? 5.557 -17.767 -5.864 1.00 93.81 177 TYR A CA 1
ATOM 1426 C C . TYR A 1 177 ? 4.884 -19.131 -5.734 1.00 93.81 177 TYR A C 1
ATOM 1428 O O . TYR A 1 177 ? 3.769 -19.363 -6.203 1.00 93.81 177 TYR A O 1
ATOM 1436 N N . ARG A 1 178 ? 5.584 -20.054 -5.074 1.00 94.38 178 ARG A N 1
ATOM 1437 C CA . ARG A 1 178 ? 4.999 -21.333 -4.656 1.00 94.38 178 ARG A CA 1
ATOM 1438 C C . ARG A 1 178 ? 4.007 -21.093 -3.520 1.00 94.38 178 ARG A C 1
ATOM 1440 O O . ARG A 1 178 ? 4.057 -20.065 -2.859 1.00 94.38 178 ARG A O 1
ATOM 1447 N N . ASP A 1 179 ? 3.126 -22.049 -3.281 1.00 94.88 179 ASP A N 1
ATOM 1448 C CA . ASP A 1 179 ? 2.113 -22.012 -2.220 1.00 94.88 179 ASP A CA 1
ATOM 1449 C C . ASP A 1 179 ? 2.688 -21.897 -0.794 1.00 94.88 179 ASP A C 1
ATOM 1451 O O . ASP A 1 179 ? 2.026 -21.363 0.095 1.00 94.88 179 ASP A O 1
ATOM 1455 N N . GLY A 1 180 ? 3.925 -22.348 -0.568 1.00 94.75 180 GLY A N 1
ATOM 1456 C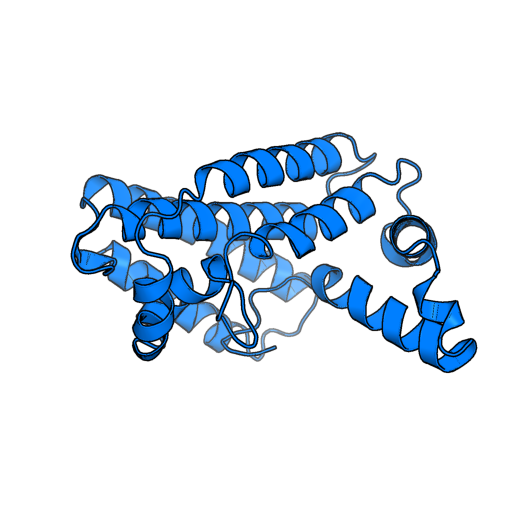 CA . GLY A 1 180 ? 4.620 -22.182 0.711 1.00 94.75 180 GLY A CA 1
ATOM 1457 C C . GLY A 1 180 ? 4.687 -20.718 1.172 1.00 94.75 180 GLY A C 1
ATOM 1458 O O . GLY A 1 180 ? 5.071 -19.839 0.405 1.00 94.75 180 GLY A O 1
ATOM 1459 N N . GLY A 1 181 ? 4.321 -20.458 2.433 1.00 92.75 181 GLY A N 1
ATOM 1460 C CA . GLY A 1 181 ? 4.291 -19.117 3.040 1.00 92.75 181 GLY A CA 1
ATOM 1461 C C . GLY A 1 181 ? 3.043 -18.281 2.717 1.00 92.75 181 GLY A C 1
ATOM 1462 O O . GLY A 1 181 ? 2.811 -17.253 3.359 1.00 92.75 181 GLY A O 1
ATOM 1463 N N . LEU A 1 182 ? 2.194 -18.725 1.781 1.00 95.88 182 LEU A N 1
ATOM 1464 C CA . LEU A 1 182 ? 0.943 -18.034 1.454 1.00 95.88 182 LEU A CA 1
ATOM 1465 C C . LEU A 1 182 ? -0.002 -17.993 2.657 1.00 95.88 182 LEU A C 1
ATOM 1467 O O . LEU A 1 182 ? -0.549 -16.941 2.969 1.00 95.88 182 LEU A O 1
ATOM 1471 N N . GLN A 1 183 ? -0.194 -19.124 3.341 1.00 96.69 183 GLN A N 1
ATOM 1472 C CA . GLN A 1 183 ? -1.114 -19.184 4.478 1.00 96.69 183 GLN A CA 1
ATOM 1473 C C . GLN A 1 183 ? -0.653 -18.283 5.630 1.00 96.69 183 GLN A C 1
ATOM 1475 O O . GLN A 1 183 ?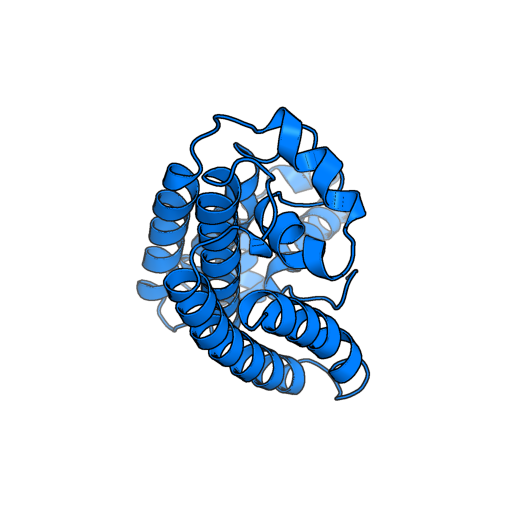 -1.478 -17.579 6.203 1.00 96.69 183 GLN A O 1
ATOM 1480 N N . ASP A 1 184 ? 0.650 -18.241 5.916 1.00 95.06 184 ASP A N 1
ATOM 1481 C CA . ASP A 1 184 ? 1.212 -17.362 6.949 1.00 95.06 184 ASP A CA 1
ATOM 1482 C C . ASP A 1 184 ? 0.977 -15.886 6.607 1.00 95.06 184 ASP A C 1
ATOM 1484 O O . ASP A 1 184 ? 0.557 -15.100 7.453 1.00 95.06 184 ASP A O 1
ATOM 1488 N N . SER A 1 185 ? 1.154 -15.528 5.334 1.00 95.00 185 SER A N 1
ATOM 1489 C CA . SER A 1 185 ? 0.895 -14.177 4.826 1.00 95.00 185 SER A CA 1
ATOM 1490 C C . SER A 1 185 ? -0.586 -13.791 4.921 1.00 95.00 185 SER A C 1
ATOM 1492 O O . SER A 1 185 ? -0.922 -12.659 5.277 1.00 95.00 185 SER A O 1
ATOM 1494 N N . LEU A 1 186 ? -1.481 -14.743 4.633 1.00 96.81 186 LEU A N 1
ATOM 1495 C CA . LEU A 1 186 ? -2.931 -14.568 4.722 1.00 96.81 186 LEU A CA 1
ATOM 1496 C C . LEU A 1 186 ? -3.434 -14.465 6.164 1.00 96.81 186 LEU A C 1
ATOM 1498 O O . LEU A 1 186 ? -4.392 -13.736 6.406 1.00 96.81 186 LEU A O 1
ATOM 1502 N N . ASN A 1 187 ? -2.802 -15.150 7.120 1.00 96.06 187 ASN A N 1
ATOM 1503 C CA . ASN A 1 187 ? -3.222 -15.118 8.522 1.00 96.06 187 ASN A CA 1
ATOM 1504 C C . ASN A 1 187 ? -3.226 -13.693 9.087 1.00 96.06 187 ASN A C 1
ATOM 1506 O O . ASN A 1 187 ? -4.175 -13.319 9.765 1.00 96.06 187 ASN A O 1
ATOM 1510 N N . ILE A 1 188 ? -2.246 -12.864 8.721 1.00 95.75 188 ILE A N 1
ATOM 1511 C CA . ILE A 1 188 ? -2.174 -11.470 9.181 1.00 95.75 188 ILE A CA 1
ATOM 1512 C C . ILE A 1 188 ? -3.347 -10.644 8.616 1.00 95.75 188 ILE A C 1
ATOM 1514 O O . ILE A 1 188 ? -3.928 -9.821 9.324 1.00 95.75 188 ILE A O 1
ATOM 1518 N N . PHE A 1 189 ? -3.767 -10.901 7.370 1.00 96.94 189 PHE A N 1
ATOM 1519 C CA . PHE A 1 189 ? -4.985 -10.291 6.825 1.00 96.94 189 PHE A CA 1
ATOM 1520 C C . PHE A 1 189 ? -6.253 -10.789 7.532 1.00 96.94 189 PHE A C 1
ATOM 1522 O O . PHE A 1 189 ? -7.146 -9.993 7.810 1.00 96.94 189 PHE A O 1
ATOM 1529 N N . TYR A 1 190 ? -6.348 -12.083 7.847 1.00 97.06 190 TYR A N 1
ATOM 1530 C CA . TYR A 1 190 ? -7.502 -12.626 8.570 1.00 97.06 190 TYR A CA 1
ATOM 1531 C C . TYR A 1 190 ? -7.607 -12.087 9.997 1.00 97.06 190 TYR A C 1
ATOM 1533 O O . TYR A 1 190 ? -8.710 -11.825 10.474 1.00 97.06 190 TYR A O 1
ATOM 1541 N N . GLU A 1 191 ? -6.477 -11.863 10.665 1.00 96.19 191 GLU A N 1
ATOM 1542 C CA . GLU A 1 191 ? -6.455 -11.184 11.957 1.00 96.19 191 GLU A CA 1
ATOM 1543 C C . GLU A 1 191 ? -6.987 -9.753 11.837 1.00 96.19 191 GLU A C 1
ATOM 1545 O O . GLU A 1 191 ? -7.846 -9.360 12.623 1.00 96.19 191 GLU A O 1
ATOM 1550 N N . LEU A 1 192 ? -6.563 -8.989 10.824 1.00 96.81 192 LEU A N 1
ATOM 1551 C CA . LEU A 1 192 ? -7.113 -7.654 10.567 1.00 96.81 192 LEU A CA 1
ATOM 1552 C C . LEU A 1 192 ? -8.636 -7.685 10.314 1.00 96.81 192 LEU A C 1
ATOM 1554 O O . LEU A 1 192 ? -9.370 -6.893 10.907 1.00 96.81 192 LEU A O 1
ATOM 1558 N N . ASP A 1 193 ? -9.131 -8.634 9.511 1.00 97.62 193 ASP A N 1
ATOM 1559 C CA . ASP A 1 193 ? -10.571 -8.798 9.241 1.00 97.62 193 ASP A CA 1
ATOM 1560 C C . ASP A 1 193 ? -11.378 -9.126 10.512 1.00 97.62 193 ASP A C 1
ATOM 1562 O O . ASP A 1 193 ? -12.507 -8.652 10.698 1.00 97.62 193 ASP A O 1
ATOM 1566 N N . ALA A 1 194 ? -10.788 -9.884 11.442 1.00 96.44 194 ALA A N 1
ATOM 1567 C CA . ALA A 1 194 ? -11.406 -10.169 12.733 1.00 96.44 194 ALA A CA 1
ATOM 1568 C C . ALA A 1 194 ? -11.592 -8.891 13.575 1.00 96.44 194 ALA A C 1
ATOM 1570 O O . ALA A 1 194 ? -12.630 -8.728 14.218 1.00 96.44 194 ALA A O 1
ATOM 1571 N N . PHE A 1 195 ? -10.650 -7.941 13.530 1.00 94.62 195 PHE A N 1
ATOM 1572 C CA . PHE A 1 195 ? -10.791 -6.637 14.202 1.00 94.62 195 PHE A CA 1
ATOM 1573 C C . PHE A 1 195 ? -11.857 -5.733 13.565 1.00 94.62 195 PHE A C 1
ATOM 1575 O O . PHE A 1 195 ? -12.434 -4.879 14.246 1.00 94.62 195 PHE A O 1
ATOM 1582 N N . TYR A 1 196 ? -12.146 -5.912 12.275 1.00 96.69 196 TYR A N 1
ATOM 1583 C CA . TYR A 1 196 ? -13.271 -5.239 11.627 1.00 96.69 196 TYR A CA 1
ATOM 1584 C C . TYR A 1 196 ? -14.622 -5.843 12.014 1.00 96.69 196 TYR A C 1
ATOM 1586 O O . TYR A 1 196 ? -15.617 -5.124 12.119 1.00 96.69 196 TYR A O 1
ATOM 1594 N N . SER A 1 197 ? -14.652 -7.153 12.246 1.00 86.00 197 SER A N 1
ATOM 1595 C CA . SER A 1 197 ? -15.881 -7.906 12.508 1.00 86.00 197 SER A CA 1
ATOM 1596 C C . SER A 1 197 ? -16.339 -7.873 13.972 1.00 86.00 197 SER A C 1
ATOM 1598 O O . SER A 1 197 ? -17.536 -8.017 14.221 1.00 86.00 197 SER A O 1
ATOM 1600 N N . ASN A 1 198 ? -15.409 -7.673 14.916 1.00 76.81 198 ASN A N 1
ATOM 1601 C CA . ASN A 1 198 ? -15.659 -7.590 16.364 1.00 76.81 198 ASN A CA 1
ATOM 1602 C C . ASN A 1 198 ? -15.910 -6.153 16.822 1.00 76.81 198 ASN A C 1
ATOM 1604 O O . ASN A 1 198 ? -17.061 -5.687 16.949 1.00 76.81 198 ASN A O 1
#

Foldseek 3Di:
DPQLCLAAPVLCVLVVQLVVQCVVPNPVSNVDDSLVVCCVPPVVWPVSLLSVLSVLLNCLQVVQQVVPPPDGQLVLLLLCLVPVVSVVSLVVRAPDDLVVSVVSLVVSVVSLVVTPDRDLSSVLSSLSSNLSSVSSNQLSVAPSSALLRRDLVVLVVSLVSLVVSLVSSLVSCVVPHDPPSNVSSVVSSVSSSVSSND

Secondary structure (DSSP, 8-state):
--TT--S-GGGGHHHHHHHHHHHHHGGGGGGS-HHHHHIIIII--TT-HHHHHHHHHHHGGGGT-TT--SS-HHHHHHHTTT-GGGGGGTGGGTT---HHHHHHHHHHHHHHHHSSS--HHHHHHHHHHHHHHHHHHHHHHSSS--GGGS-HHHHHHHHHHHHHHHHHHHHHHHHHS-STTHHHHHHHHHHHHHHHH-

Radius of gyration: 17.48 Å; chains: 1; bounding box: 50×38×45 Å

pLDDT: mean 93.85, std 4.66, range [76.81, 98.69]

Sequence (198 aa):
GDNGYWQQYPTALPGYFAGASSAWSGYKGTELDFQELLDIHYFKDESGMKAKALLQMANIYKEYSSGVHNGSIFALTMLDSHYPGYRSYFQPLRGLDFSGALKELKGAENYIQKANNADKELLFTAHLLRHGIQLTIELFKTESLAIKDIPVKKRKEFSEDLKSIISEFKRLWLVRYRDGGLQDSLNIFYELDAFYSN